Protein AF-A0A084U4R1-F1 (afdb_monomer_lite)

Sequence (360 aa):
MKKAFILNKQFSGEWLDNDNNIAHEIIDFLLTDNDEHYVYNLPYGFCNEKIWVNGTDESLRNNKQKYIAKYLLLCDKFTNKKLNIEYVIELEKKIHSYSQRKRKFEIENNKQMAKEIIIKNNIKYNDRYLYELFHQSDECQSYVTFKALRMYKRAFEIKDFEIELSEYNFQRNRGYLYEDKHPEDYKKIELKIEECIKNGKLELFKPINIKSLQKQEKIEIKKTFIDLCMFNYNEQVFTNILYTILSYKNVFNLFLEEFYDKDLNYNELNFILKKEHKIKGGRIDIYASNNNKKIGIVIENKIISGLNGINDKNYSQLDTYYKWNKENHCIPLSFLFVPNYKENEIKSQMNKQMKEKYKI

Organism: NCBI:txid1394179

Foldseek 3Di:
DFAKEKEFAPPPADQPPQLNDRLQLCQQFAAFPVRWHFGARPDLSADPLLEFEPQEDCVQDDPSPPYYYQWYFHWHDQDPQKTATFKTFGFNGWLDNDDDDDDPVSLVVQLVVLVVSQVVVVRHAPPHGSLRSDDPPRPSRSSTTTTTPFMWGFDPVDPPSIFRADQDDDDDRIDMGTCVRRVPSVVRNVVSVVVCVVVVRTPTRDGYGNVVVVVPPDPPDPCDPCNSSVVLQPQLVVLVVVLVQCVPQVSVLVVCLVPPNVVDPSVPQDKDKDAQCDDVPGTFGIWIAGPPQLAIETEHEDRPPDQPQQPPVRDGPQNVVQVVSVVVVHDYHYHYDYPCPDPVVVCVVCVVVCCVPDPD

Secondary structure (DSSP, 8-state):
-EEEEEEEETT-SPPBTTTTB-HHHHHHHEE-TTS-EEE--TTTT---TTEE-TTS-GGG--TT--EEEEEEEEEEEEETTEEEEEEEEEEEEE-------S-HHHHHHHHHHHHHHHHHTT-EETTEEGGGSS-SSS-------EEEEEEEEE-TT----EEE-SS----SSEEEEETTTSHHHHHHHHHHHHHHHHTTSEEE---EEHHHHHH-TT------HHHHTT-TT-HHHHHHHHHHHHHSHHHHHHHHIIIIITTS-GGG---EEEEEEEETTEEEEEEEEETTTTEEEEEEE-SSS-STT--TTS--HHHHHHHHHHHTT-EEEEEEE---S-HHHHHHHHHHHHHHHS--

Structure (mmCIF, N/CA/C/O backbone):
data_AF-A0A084U4R1-F1
#
_entry.id   AF-A0A084U4R1-F1
#
loop_
_atom_site.group_PDB
_atom_site.id
_atom_site.type_symbol
_atom_site.label_atom_id
_atom_site.label_alt_id
_atom_site.label_comp_id
_atom_site.label_asym_id
_atom_site.label_entity_id
_atom_site.label_seq_id
_atom_site.pdbx_PDB_ins_code
_atom_site.Cartn_x
_atom_site.Cartn_y
_atom_site.Cartn_z
_atom_site.occupancy
_atom_site.B_iso_or_equiv
_atom_site.auth_seq_id
_atom_site.auth_comp_id
_atom_site.auth_asym_id
_atom_site.auth_atom_id
_atom_site.pdbx_PDB_model_num
ATOM 1 N N . MET A 1 1 ? -11.204 9.506 25.437 1.00 80.69 1 MET A N 1
ATOM 2 C CA . MET A 1 1 ? -9.872 9.054 24.965 1.00 80.69 1 MET A CA 1
ATOM 3 C C . MET A 1 1 ? -9.396 10.023 23.900 1.00 80.69 1 MET A C 1
ATOM 5 O O . MET A 1 1 ? -10.245 10.586 23.220 1.00 80.69 1 MET A O 1
ATOM 9 N N . LYS A 1 2 ? -8.086 10.251 23.791 1.00 94.44 2 LYS A N 1
ATOM 10 C CA . LYS A 1 2 ? -7.517 11.098 22.727 1.00 94.44 2 LYS A CA 1
ATOM 11 C C . LYS A 1 2 ? -7.540 10.354 21.393 1.00 94.44 2 LYS A C 1
ATOM 13 O O . LYS A 1 2 ? -7.743 9.140 21.388 1.00 94.44 2 LYS A O 1
ATOM 18 N N . LYS A 1 3 ? -7.357 11.036 20.269 1.00 97.31 3 LYS A N 1
ATOM 19 C CA . LYS A 1 3 ? -7.341 10.375 18.955 1.00 97.31 3 LYS A CA 1
ATOM 20 C C . LYS A 1 3 ? -5.922 10.034 18.485 1.00 97.31 3 LYS A C 1
ATOM 22 O O . LYS A 1 3 ? -4.935 10.590 18.970 1.00 97.31 3 LYS A O 1
ATOM 27 N N . ALA A 1 4 ? -5.818 9.099 17.543 1.00 97.00 4 ALA A N 1
ATOM 28 C CA . ALA A 1 4 ? -4.576 8.790 16.843 1.00 97.00 4 ALA A CA 1
ATOM 29 C C . ALA A 1 4 ? -4.821 8.364 15.387 1.00 97.00 4 ALA A C 1
ATOM 31 O O . ALA A 1 4 ? -5.858 7.782 15.073 1.00 97.00 4 ALA A O 1
ATOM 32 N N . PHE A 1 5 ? -3.843 8.611 14.517 1.00 96.56 5 PHE A N 1
ATOM 33 C CA . PHE A 1 5 ? -3.743 7.955 13.210 1.00 96.56 5 PHE A CA 1
ATOM 34 C C . PHE A 1 5 ? -2.701 6.839 13.264 1.00 96.56 5 PHE A C 1
ATOM 36 O O . PHE A 1 5 ? -1.642 6.995 13.882 1.00 96.56 5 PHE A O 1
ATOM 43 N N . ILE A 1 6 ? -2.992 5.726 12.592 1.00 95.12 6 ILE A N 1
ATOM 44 C CA . ILE A 1 6 ? -2.009 4.679 12.300 1.00 95.12 6 ILE A CA 1
ATOM 45 C C . ILE A 1 6 ? -1.443 4.969 10.911 1.00 95.12 6 ILE A C 1
ATOM 47 O O . ILE A 1 6 ? -2.208 5.177 9.976 1.00 95.12 6 ILE A O 1
ATOM 51 N N . LEU A 1 7 ? -0.121 5.008 10.777 1.00 92.44 7 LEU A N 1
ATOM 52 C CA . LEU A 1 7 ? 0.568 5.299 9.518 1.00 92.44 7 LEU A CA 1
ATOM 53 C C . LEU A 1 7 ? 1.373 4.071 9.110 1.00 92.44 7 LEU A C 1
ATOM 55 O O . LEU A 1 7 ? 2.240 3.663 9.878 1.00 92.44 7 LEU A O 1
ATOM 59 N N . ASN A 1 8 ? 1.143 3.523 7.922 1.00 88.00 8 ASN A N 1
ATOM 60 C CA . ASN A 1 8 ? 1.923 2.414 7.377 1.00 88.00 8 ASN A CA 1
ATOM 61 C C . ASN A 1 8 ? 2.522 2.796 6.038 1.00 88.00 8 ASN A C 1
ATOM 63 O O . ASN A 1 8 ? 1.868 3.426 5.216 1.00 88.00 8 ASN A O 1
ATOM 67 N N . LYS A 1 9 ? 3.759 2.369 5.796 1.00 80.75 9 LYS A N 1
ATOM 68 C CA . LYS A 1 9 ? 4.333 2.445 4.463 1.00 80.75 9 LYS A CA 1
ATOM 69 C C . LYS A 1 9 ? 3.754 1.323 3.608 1.00 80.75 9 LYS A C 1
ATOM 71 O O . LYS A 1 9 ? 3.869 0.153 3.981 1.00 80.75 9 LYS A O 1
ATOM 76 N N . GLN A 1 10 ? 3.175 1.679 2.470 1.00 76.94 10 GLN A N 1
ATOM 77 C CA . GLN A 1 10 ? 2.644 0.717 1.516 1.00 76.94 10 GLN A CA 1
ATOM 78 C C . GLN A 1 10 ? 3.760 -0.233 1.051 1.00 76.94 10 GLN A C 1
ATOM 80 O O . GLN A 1 10 ? 4.885 0.203 0.800 1.00 76.94 10 GLN A O 1
ATOM 85 N N . PHE A 1 11 ? 3.457 -1.531 0.979 1.00 67.94 11 PHE A N 1
ATOM 86 C CA . PHE A 1 11 ? 4.355 -2.562 0.434 1.00 67.94 11 PHE A CA 1
ATOM 87 C C . PHE A 1 11 ? 5.727 -2.653 1.106 1.00 67.94 11 PHE A C 1
ATOM 89 O O . PHE A 1 11 ? 6.726 -2.999 0.485 1.00 67.94 11 PHE A O 1
ATOM 96 N N . SER A 1 12 ? 5.783 -2.323 2.396 1.00 60.53 12 SER A N 1
ATOM 97 C CA . SER A 1 12 ? 6.998 -2.456 3.206 1.00 60.53 12 SER A CA 1
ATOM 98 C C . SER A 1 12 ? 7.037 -3.734 4.050 1.00 60.53 12 SER A C 1
ATOM 100 O O . SER A 1 12 ? 7.864 -3.844 4.959 1.00 60.53 12 SER A O 1
ATOM 102 N N . GLY A 1 13 ? 6.132 -4.675 3.762 1.00 53.69 13 GLY A N 1
ATOM 103 C CA . GLY A 1 13 ? 6.239 -6.056 4.223 1.00 53.69 13 GLY A CA 1
ATOM 104 C C . GLY A 1 13 ? 7.415 -6.764 3.552 1.00 53.69 13 GLY A C 1
ATOM 105 O O . GLY A 1 13 ? 7.904 -6.327 2.510 1.00 53.69 13 GLY A O 1
ATOM 106 N N . GLU A 1 14 ? 7.903 -7.824 4.186 1.00 48.09 14 GLU A N 1
ATOM 107 C CA . GLU A 1 14 ? 8.953 -8.660 3.610 1.00 48.09 14 GLU A CA 1
ATOM 108 C C . GLU A 1 14 ? 8.381 -9.436 2.415 1.00 48.09 14 GLU A C 1
ATOM 110 O O . GLU A 1 14 ? 7.249 -9.922 2.457 1.00 48.09 14 GLU A O 1
ATOM 115 N N . TRP A 1 15 ? 9.156 -9.502 1.330 1.00 48.72 15 TRP A N 1
ATOM 116 C CA . TRP A 1 15 ? 8.877 -10.415 0.229 1.00 48.72 15 TRP A CA 1
ATOM 117 C C . TRP A 1 15 ? 8.963 -11.839 0.773 1.00 48.72 15 TRP A C 1
ATOM 119 O O . TRP A 1 15 ? 9.969 -12.210 1.380 1.00 48.72 15 TRP A O 1
ATOM 129 N N . LEU A 1 16 ? 7.907 -12.624 0.590 1.00 56.19 16 LEU A N 1
ATOM 130 C CA . LEU A 1 16 ? 7.900 -14.016 1.006 1.00 56.19 16 LEU A CA 1
ATOM 131 C C . LEU A 1 16 ? 8.593 -14.830 -0.087 1.00 56.19 16 LEU A C 1
ATOM 133 O O . LEU A 1 16 ? 7.946 -15.265 -1.037 1.00 56.19 16 LEU A O 1
ATOM 137 N N . ASP A 1 17 ? 9.912 -15.016 0.040 1.00 43.25 17 ASP A N 1
ATOM 138 C CA . ASP A 1 17 ? 10.752 -15.723 -0.946 1.00 43.25 17 ASP A CA 1
ATOM 139 C C . ASP A 1 17 ? 10.179 -17.094 -1.339 1.00 43.25 17 ASP A C 1
ATOM 141 O O . ASP A 1 17 ? 10.212 -17.477 -2.506 1.00 43.25 17 ASP A O 1
ATOM 145 N N . ASN A 1 18 ? 9.596 -17.814 -0.377 1.00 49.84 18 ASN A N 1
ATOM 146 C CA . ASN A 1 18 ? 9.037 -19.148 -0.607 1.00 49.84 18 ASN A CA 1
ATOM 147 C C . ASN A 1 18 ? 7.658 -19.129 -1.280 1.00 49.84 18 ASN A C 1
ATOM 149 O O . ASN A 1 18 ? 7.284 -20.108 -1.922 1.00 49.84 18 ASN A O 1
ATOM 153 N N . ASP A 1 19 ? 6.922 -18.023 -1.157 1.00 51.75 19 ASP A N 1
ATOM 154 C CA . ASP A 1 19 ? 5.580 -17.862 -1.723 1.00 51.75 19 ASP A CA 1
ATOM 155 C C . ASP A 1 19 ? 5.578 -16.971 -2.980 1.00 51.75 19 ASP A C 1
ATOM 157 O O . ASP A 1 19 ? 4.531 -16.791 -3.602 1.00 51.75 19 ASP A O 1
ATOM 161 N N . ASN A 1 20 ? 6.739 -16.416 -3.366 1.00 50.81 20 ASN A N 1
ATOM 162 C CA . ASN A 1 20 ? 6.911 -15.454 -4.463 1.00 50.81 20 ASN A CA 1
ATOM 163 C C . ASN A 1 20 ? 5.865 -14.327 -4.443 1.00 50.81 20 ASN A C 1
ATOM 165 O O . ASN A 1 20 ? 5.315 -13.940 -5.477 1.00 50.81 20 ASN A O 1
ATOM 169 N N . ASN A 1 21 ? 5.547 -13.828 -3.250 1.00 53.78 21 ASN A N 1
ATOM 170 C CA . ASN A 1 21 ? 4.450 -12.891 -3.068 1.00 53.78 21 ASN A CA 1
ATOM 171 C C . ASN A 1 21 ? 4.697 -11.955 -1.886 1.00 53.78 21 ASN A C 1
ATOM 173 O O . ASN A 1 21 ? 5.540 -12.201 -1.023 1.00 53.78 21 ASN A O 1
ATOM 177 N N . ILE A 1 22 ? 3.916 -10.885 -1.832 1.00 58.44 22 ILE A N 1
ATOM 178 C CA . ILE A 1 22 ? 3.831 -10.009 -0.679 1.00 58.44 22 ILE A CA 1
ATOM 179 C C . ILE A 1 22 ? 2.428 -10.220 -0.074 1.00 58.44 22 ILE A C 1
ATOM 181 O O . ILE A 1 22 ? 1.401 -10.099 -0.744 1.00 58.44 22 ILE A O 1
ATOM 185 N N . ALA A 1 23 ? 2.381 -10.702 1.171 1.00 62.19 23 ALA A N 1
ATOM 186 C CA . ALA A 1 23 ? 1.155 -11.260 1.749 1.00 62.19 23 ALA A CA 1
ATOM 187 C C . ALA A 1 23 ? 0.080 -10.221 2.093 1.00 62.19 23 ALA A C 1
ATOM 189 O O . ALA A 1 23 ? -1.109 -10.545 2.077 1.00 62.19 23 ALA A O 1
ATOM 190 N N . HIS A 1 24 ? 0.462 -8.986 2.432 1.00 69.69 24 HIS A N 1
ATOM 191 C CA . HIS A 1 24 ? -0.503 -7.977 2.880 1.00 69.69 24 HIS A CA 1
ATOM 192 C C . HIS A 1 24 ? -1.285 -7.342 1.727 1.00 69.69 24 HIS A C 1
ATOM 194 O O . HIS A 1 24 ? -2.337 -6.780 1.970 1.00 69.69 24 HIS A O 1
ATOM 200 N N . GLU A 1 25 ? -0.846 -7.476 0.478 1.00 68.50 25 GLU A N 1
ATOM 201 C CA . GLU A 1 25 ? -1.490 -6.960 -0.735 1.00 68.50 25 GLU A CA 1
ATOM 202 C C . GLU A 1 25 ? -2.835 -7.641 -0.959 1.00 68.50 25 GLU A C 1
ATOM 204 O O . GLU A 1 25 ? -3.833 -6.987 -1.257 1.00 68.50 25 GLU A O 1
ATOM 209 N N . ILE A 1 26 ? -2.864 -8.965 -0.785 1.00 72.06 26 ILE A N 1
ATOM 210 C CA . ILE A 1 26 ? -4.097 -9.754 -0.853 1.00 72.06 26 ILE A CA 1
ATOM 211 C C . ILE A 1 26 ? -5.083 -9.246 0.195 1.00 72.06 26 ILE A C 1
ATOM 213 O O . ILE A 1 26 ? -6.275 -9.151 -0.063 1.00 72.06 26 ILE A O 1
ATOM 217 N N . ILE A 1 27 ? -4.578 -8.895 1.370 1.00 80.19 27 ILE A N 1
ATOM 218 C CA . ILE A 1 27 ? -5.400 -8.582 2.531 1.00 80.19 27 ILE A CA 1
ATOM 219 C C . ILE A 1 27 ? -5.917 -7.156 2.424 1.00 80.19 27 ILE A C 1
ATOM 221 O O . ILE A 1 27 ? -7.119 -6.941 2.441 1.00 80.19 27 ILE A O 1
ATOM 225 N N . ASP A 1 28 ? -5.021 -6.196 2.220 1.00 83.44 28 ASP A N 1
ATOM 226 C CA . ASP A 1 28 ? -5.335 -4.774 2.222 1.00 83.44 28 ASP A CA 1
ATOM 227 C C . ASP A 1 28 ? -6.217 -4.346 1.040 1.00 83.44 28 ASP A C 1
ATOM 229 O O . ASP A 1 28 ? -6.873 -3.308 1.138 1.00 83.44 28 ASP A O 1
ATOM 233 N N . PHE A 1 29 ? -6.265 -5.107 -0.063 1.00 84.75 29 PHE A N 1
ATOM 234 C CA . PHE A 1 29 ? -6.921 -4.668 -1.305 1.00 84.75 29 PHE A CA 1
ATOM 235 C C . PHE A 1 29 ? -8.020 -5.593 -1.848 1.00 84.75 29 PHE A C 1
ATOM 237 O O . PHE A 1 29 ? -8.742 -5.179 -2.762 1.00 84.75 29 PHE A O 1
ATOM 244 N N . LEU A 1 30 ? -8.196 -6.806 -1.313 1.00 84.88 30 LEU A N 1
ATOM 245 C CA . LEU A 1 30 ? -9.249 -7.727 -1.756 1.00 84.88 30 LEU A CA 1
ATOM 246 C C . LEU A 1 30 ? -10.316 -7.927 -0.679 1.00 84.88 30 LEU A C 1
ATOM 248 O O . LEU A 1 30 ? -10.067 -7.790 0.517 1.00 84.88 30 LEU A O 1
ATOM 252 N N . LEU A 1 31 ? -11.521 -8.275 -1.128 1.00 89.75 31 LEU A N 1
ATOM 253 C CA . LEU A 1 31 ? -12.557 -8.792 -0.243 1.00 89.75 31 LEU A CA 1
ATOM 254 C C . LEU A 1 31 ? -12.320 -10.275 0.010 1.00 89.75 31 LEU A C 1
ATOM 256 O O . LEU A 1 31 ? -11.969 -11.031 -0.904 1.00 89.75 31 LEU A O 1
ATOM 260 N N . THR A 1 32 ? -12.585 -10.689 1.241 1.00 90.88 32 THR A N 1
ATOM 261 C CA . THR A 1 32 ? -12.737 -12.101 1.575 1.00 90.88 32 THR A CA 1
ATOM 262 C C . THR A 1 32 ? -14.004 -12.674 0.945 1.00 90.88 32 THR A C 1
ATOM 264 O O . THR A 1 32 ? -14.904 -11.960 0.509 1.00 90.88 32 THR A O 1
ATOM 267 N N . ASP A 1 33 ? -14.117 -13.998 0.941 1.00 88.75 33 ASP A N 1
ATOM 268 C CA . ASP A 1 33 ? -15.255 -14.724 0.375 1.00 88.75 33 ASP A CA 1
ATOM 269 C C . ASP A 1 33 ? -16.608 -14.396 1.030 1.00 88.75 33 ASP A C 1
ATOM 271 O O . ASP A 1 33 ? -17.645 -14.698 0.445 1.00 88.75 33 ASP A O 1
ATOM 275 N N . ASN A 1 34 ? -16.603 -13.825 2.237 1.00 92.06 34 ASN A N 1
ATOM 276 C CA . ASN A 1 34 ? -17.786 -13.316 2.936 1.00 92.06 34 ASN A CA 1
ATOM 277 C C . ASN A 1 34 ? -18.025 -11.809 2.714 1.00 92.06 34 ASN A C 1
ATOM 279 O O . ASN A 1 34 ? -18.766 -11.211 3.485 1.00 92.06 34 ASN A O 1
ATOM 283 N N . ASP A 1 35 ? -17.406 -11.220 1.687 1.00 91.38 35 ASP A N 1
ATOM 284 C CA . ASP A 1 35 ? -17.534 -9.811 1.289 1.00 91.38 35 ASP A CA 1
ATOM 285 C C . ASP A 1 35 ? 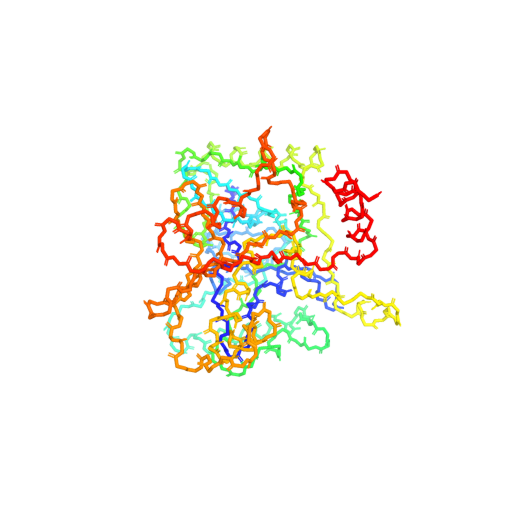-17.079 -8.803 2.355 1.00 91.38 35 ASP A C 1
ATOM 287 O O . ASP A 1 35 ? -17.495 -7.646 2.362 1.00 91.38 35 ASP A O 1
ATOM 291 N N . GLU A 1 36 ? -16.177 -9.230 3.239 1.00 93.69 36 GLU A N 1
ATOM 292 C CA . GLU A 1 36 ? -15.595 -8.382 4.273 1.00 93.69 36 GLU A CA 1
ATOM 293 C C . GLU A 1 36 ? -14.217 -7.863 3.846 1.00 93.69 36 GLU A C 1
ATOM 295 O O . GLU A 1 36 ? -13.474 -8.515 3.106 1.00 93.69 36 GLU A O 1
ATOM 300 N N . HIS A 1 37 ? -13.856 -6.673 4.328 1.00 92.50 37 HIS A N 1
ATOM 301 C CA . HIS A 1 37 ? -12.549 -6.072 4.066 1.00 92.50 37 HIS A CA 1
ATOM 302 C C . HIS A 1 37 ? -11.689 -6.109 5.327 1.00 92.50 37 HIS A C 1
ATOM 304 O O . HIS A 1 37 ? -12.088 -5.654 6.400 1.00 92.50 37 HIS A O 1
ATOM 310 N N . TYR A 1 38 ? -10.487 -6.654 5.202 1.00 92.06 38 TYR A N 1
ATOM 311 C CA . TYR A 1 38 ? -9.534 -6.792 6.293 1.00 92.06 38 TYR A CA 1
ATOM 312 C C . TYR A 1 38 ? -8.246 -6.061 5.953 1.00 92.06 38 TYR A C 1
ATOM 314 O O . TYR A 1 38 ? -7.930 -5.889 4.789 1.00 92.06 38 TYR A O 1
ATOM 322 N N . VAL A 1 39 ? -7.502 -5.607 6.958 1.00 90.38 39 VAL A N 1
ATOM 323 C CA . VAL A 1 39 ? -6.247 -4.883 6.724 1.00 90.38 39 VAL A CA 1
ATOM 324 C C . VAL A 1 39 ? -5.162 -5.280 7.709 1.00 90.38 39 VAL A C 1
ATOM 326 O O . VAL A 1 39 ? -5.422 -5.620 8.874 1.00 90.38 39 VAL A O 1
ATOM 329 N N . TYR A 1 40 ? -3.928 -5.213 7.235 1.00 86.25 40 TYR A N 1
ATOM 330 C CA . TYR A 1 40 ? -2.724 -5.591 7.946 1.00 86.25 40 TYR A CA 1
ATOM 331 C C . TYR A 1 40 ? -1.991 -4.376 8.516 1.00 86.25 40 TYR A C 1
ATOM 333 O O . TYR A 1 40 ? -1.784 -3.362 7.849 1.00 86.25 40 TYR A O 1
ATOM 341 N N . ASN A 1 41 ? -1.540 -4.482 9.770 1.00 86.50 41 ASN A N 1
ATOM 342 C CA . ASN A 1 41 ? -0.689 -3.466 10.373 1.00 86.50 41 ASN A CA 1
ATOM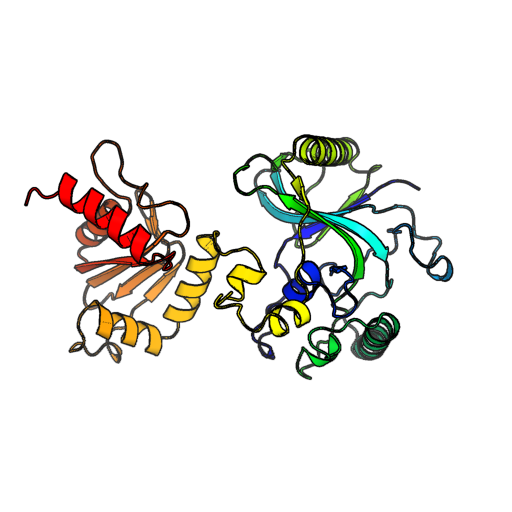 343 C C . ASN A 1 41 ? 0.784 -3.874 10.382 1.00 86.50 41 ASN A C 1
ATOM 345 O O . ASN A 1 41 ? 1.193 -4.779 11.110 1.00 86.50 41 ASN A O 1
ATOM 349 N N . LEU A 1 42 ? 1.606 -3.154 9.628 1.00 78.25 42 LEU A N 1
ATOM 350 C CA . LEU A 1 42 ? 3.013 -3.494 9.444 1.00 78.25 42 LEU A CA 1
ATOM 351 C C . LEU A 1 42 ? 3.890 -3.176 10.669 1.00 78.25 42 LEU A C 1
ATOM 353 O O . LEU A 1 42 ? 3.671 -2.181 11.357 1.00 78.25 42 LEU A O 1
ATOM 357 N N . PRO A 1 43 ? 4.967 -3.938 10.919 1.00 72.75 43 PRO A N 1
ATOM 358 C CA . PRO A 1 43 ? 5.122 -5.352 10.588 1.00 72.75 43 PRO A CA 1
ATOM 359 C C . PRO A 1 43 ? 4.385 -6.249 11.597 1.00 72.75 43 PRO A C 1
ATOM 361 O O . PRO A 1 43 ? 4.092 -5.841 12.731 1.00 72.75 43 PRO A O 1
ATOM 364 N N . TYR A 1 44 ? 4.167 -7.497 11.192 1.00 72.44 44 TYR A N 1
ATOM 365 C CA . TYR A 1 44 ? 3.695 -8.618 12.012 1.00 72.44 44 TYR A CA 1
ATOM 366 C C . TYR A 1 44 ? 2.309 -8.439 12.633 1.00 72.44 44 TYR A C 1
ATOM 368 O O . TYR A 1 44 ? 2.019 -8.996 13.693 1.00 72.44 44 TYR A O 1
ATOM 376 N N . GLY A 1 45 ? 1.469 -7.613 12.015 1.00 76.44 45 GLY A N 1
ATOM 377 C CA . GLY A 1 45 ? 0.128 -7.314 12.502 1.00 76.44 45 GLY A CA 1
ATOM 378 C C . GLY A 1 45 ? 0.126 -6.555 13.832 1.00 76.44 45 GLY A C 1
ATOM 379 O O . GLY A 1 45 ? -0.888 -6.501 14.530 1.00 76.44 45 GLY A O 1
ATOM 380 N N . PHE A 1 46 ? 1.271 -5.999 14.245 1.00 79.69 46 PHE A N 1
ATOM 381 C CA . PHE A 1 46 ? 1.411 -5.396 15.563 1.00 79.69 46 PHE A CA 1
ATOM 382 C C . PHE A 1 46 ? 0.624 -4.092 15.644 1.00 79.69 46 PHE A C 1
ATOM 384 O O . PHE A 1 46 ? 0.935 -3.120 14.958 1.00 79.69 46 PHE A O 1
ATOM 391 N N . CYS A 1 47 ? -0.310 -4.013 16.587 1.00 86.62 47 CYS A N 1
ATOM 392 C CA . CYS A 1 47 ? -0.946 -2.767 16.995 1.00 86.62 47 CYS A CA 1
ATOM 393 C C . CYS A 1 47 ? -0.467 -2.368 18.394 1.00 86.62 47 CYS A C 1
ATOM 395 O O . CYS A 1 47 ? -0.503 -3.170 19.325 1.00 86.62 47 CYS A O 1
ATOM 397 N N . ASN A 1 48 ? -0.062 -1.109 18.566 1.00 87.75 48 ASN A N 1
ATOM 398 C CA . ASN A 1 48 ? 0.361 -0.585 19.861 1.00 87.75 48 ASN A CA 1
ATOM 399 C C . ASN A 1 48 ? -0.758 -0.759 20.905 1.00 87.75 48 ASN A C 1
ATOM 401 O O . ASN A 1 48 ? -1.916 -0.440 20.639 1.00 87.75 48 ASN A O 1
ATOM 405 N N . GLU A 1 49 ? -0.406 -1.247 22.097 1.00 88.25 49 GLU A N 1
ATOM 406 C CA . GLU A 1 49 ? -1.340 -1.514 23.201 1.00 88.25 49 GLU A CA 1
ATOM 407 C C . GLU A 1 49 ? -2.110 -0.271 23.669 1.00 88.25 49 GLU A C 1
ATOM 409 O O . GLU A 1 49 ? -3.158 -0.401 24.290 1.00 88.25 49 GLU A O 1
ATOM 414 N N . LYS A 1 50 ? -1.622 0.929 23.331 1.00 92.38 50 LYS A N 1
ATOM 415 C CA . LYS A 1 50 ? -2.292 2.199 23.630 1.00 92.38 50 LYS A CA 1
ATOM 416 C C . LYS A 1 50 ? -3.448 2.536 22.688 1.00 92.38 50 LYS A C 1
ATOM 418 O O . LYS A 1 50 ? -4.170 3.491 22.975 1.00 92.38 50 LYS A O 1
ATOM 423 N N . ILE A 1 51 ? -3.595 1.803 21.585 1.00 93.38 51 ILE A N 1
ATOM 424 C CA . ILE A 1 51 ? -4.596 2.053 20.548 1.00 93.38 51 ILE A CA 1
ATOM 425 C C . ILE A 1 51 ? -5.822 1.163 20.759 1.00 93.38 51 ILE A C 1
ATOM 427 O O . ILE A 1 51 ? -5.725 -0.067 20.836 1.00 93.38 51 ILE A O 1
ATOM 431 N N . TRP A 1 52 ? -6.973 1.818 20.786 1.00 94.44 52 TRP A N 1
ATOM 432 C CA . TRP A 1 52 ? -8.305 1.251 20.670 1.00 94.44 52 TRP A CA 1
ATOM 433 C C . TRP A 1 52 ? -8.887 1.580 19.297 1.00 94.44 52 TRP A C 1
ATOM 435 O O . TRP A 1 52 ? -8.603 2.638 18.738 1.00 94.44 52 TRP A O 1
ATOM 445 N N . VAL A 1 53 ? -9.720 0.691 18.773 1.00 95.19 53 VAL A N 1
ATOM 446 C CA . VAL A 1 53 ? -10.548 0.944 17.591 1.00 95.19 53 VAL A CA 1
ATOM 447 C C . VAL A 1 53 ? -11.984 0.720 18.035 1.00 95.19 53 VAL A C 1
ATOM 449 O O . VAL A 1 53 ? -12.269 -0.294 18.674 1.00 95.19 53 VAL A O 1
ATOM 452 N N . ASN A 1 54 ? -12.878 1.661 17.740 1.00 93.62 54 ASN A N 1
ATOM 453 C CA . ASN A 1 54 ? -14.301 1.488 18.048 1.00 93.62 54 ASN A CA 1
ATOM 454 C C . ASN A 1 54 ? -14.828 0.204 17.386 1.00 93.62 54 ASN A C 1
ATOM 456 O O . ASN A 1 54 ? -14.242 -0.235 16.411 1.00 93.62 54 ASN A O 1
ATOM 460 N N . GLY A 1 55 ? -15.853 -0.441 17.948 1.00 91.38 55 GLY A N 1
ATOM 461 C CA . GLY A 1 55 ? -16.362 -1.727 17.439 1.00 91.38 55 GLY A CA 1
ATOM 462 C C . GLY A 1 55 ? -15.516 -2.958 17.802 1.00 91.38 55 GLY A C 1
ATOM 463 O O . GLY A 1 55 ? -15.913 -4.088 17.517 1.00 91.38 55 GLY A O 1
ATOM 464 N N . THR A 1 56 ? -14.365 -2.770 18.456 1.00 91.81 56 THR A N 1
ATOM 465 C CA . THR A 1 56 ? -13.596 -3.870 19.058 1.00 91.81 56 THR A CA 1
ATOM 466 C C . THR A 1 56 ? -14.352 -4.449 20.253 1.00 91.81 56 THR A C 1
ATOM 468 O O . THR A 1 56 ? -14.985 -3.712 21.002 1.00 91.81 56 THR A O 1
ATOM 471 N N . ASP A 1 57 ? -14.264 -5.767 20.438 1.00 88.38 57 ASP A N 1
ATOM 472 C CA . ASP A 1 57 ? -14.843 -6.466 21.587 1.00 88.38 57 ASP A CA 1
ATOM 473 C C . ASP A 1 57 ? -14.323 -5.860 22.904 1.00 88.38 57 ASP A C 1
ATOM 475 O O . ASP A 1 57 ? -13.113 -5.833 23.148 1.00 88.38 57 ASP A O 1
ATOM 479 N N . GLU A 1 58 ? -15.230 -5.356 23.745 1.00 87.00 58 GLU A N 1
ATOM 480 C CA . GLU A 1 58 ? -14.901 -4.715 25.027 1.00 87.00 58 GLU A CA 1
ATOM 481 C C . GLU A 1 58 ? -14.166 -5.669 25.984 1.00 87.00 58 GLU A C 1
ATOM 483 O O . GLU A 1 58 ? -13.402 -5.208 26.828 1.00 87.00 58 GLU A O 1
ATOM 488 N N . SER A 1 59 ? -14.291 -6.992 25.820 1.00 84.12 59 SER A N 1
ATOM 489 C CA . SER A 1 59 ? -13.487 -7.959 26.586 1.00 84.12 59 SER A CA 1
ATOM 490 C C . SER A 1 59 ? -11.982 -7.876 26.281 1.00 84.12 59 SER A C 1
ATOM 492 O O . SER A 1 59 ? -11.159 -8.275 27.103 1.00 84.12 59 SER A O 1
ATOM 494 N N . LEU A 1 60 ? -11.597 -7.307 25.131 1.00 80.06 60 LEU A N 1
ATOM 495 C CA . LEU A 1 60 ? -10.204 -7.046 24.747 1.00 80.06 60 LEU A CA 1
ATOM 496 C C . LEU A 1 60 ? -9.695 -5.684 25.242 1.00 80.06 60 LEU A C 1
ATOM 498 O O . LEU A 1 60 ? -8.557 -5.288 24.936 1.00 80.06 60 LEU A O 1
ATOM 502 N N . ARG A 1 61 ? -10.531 -4.929 25.960 1.00 83.38 61 ARG A N 1
ATOM 503 C CA . ARG A 1 61 ? -10.177 -3.615 26.482 1.00 83.38 61 ARG A CA 1
ATOM 504 C C . ARG A 1 61 ? -9.156 -3.743 27.602 1.00 83.38 61 ARG A C 1
ATOM 506 O O . ARG A 1 61 ? -9.249 -4.605 28.469 1.00 83.38 61 ARG A O 1
ATOM 513 N N . ASN A 1 62 ? -8.164 -2.859 27.597 1.00 83.69 62 ASN A N 1
ATOM 514 C CA . ASN A 1 62 ? -7.152 -2.811 28.645 1.00 83.69 62 ASN A CA 1
ATOM 515 C C . ASN A 1 62 ? -6.910 -1.374 29.123 1.00 83.69 62 ASN A C 1
ATOM 517 O O . ASN A 1 62 ? -7.154 -0.404 28.407 1.00 83.69 62 ASN A O 1
ATOM 521 N N . ASN A 1 63 ? -6.384 -1.231 30.339 1.00 86.75 63 ASN A N 1
ATOM 522 C CA . ASN A 1 63 ? -6.119 0.069 30.966 1.00 86.75 63 ASN A CA 1
ATOM 523 C C . ASN A 1 63 ? -5.009 0.890 30.279 1.00 86.75 63 ASN A C 1
ATOM 525 O O . ASN A 1 63 ? -4.828 2.071 30.581 1.00 86.75 63 ASN A O 1
ATOM 529 N N . LYS A 1 64 ? -4.249 0.286 29.360 1.00 88.94 64 LYS A N 1
ATOM 530 C CA . LYS A 1 64 ? -3.187 0.963 28.612 1.00 88.94 64 LYS A CA 1
ATOM 531 C C . LYS A 1 64 ? -3.716 1.685 27.377 1.00 88.94 64 LYS A C 1
ATOM 533 O O . LYS A 1 64 ? -3.018 2.568 26.874 1.00 88.94 64 LYS A O 1
ATOM 538 N N . GLN A 1 65 ? -4.920 1.351 26.910 1.00 90.88 65 GLN A N 1
ATOM 539 C CA . GLN A 1 65 ? -5.576 1.989 25.772 1.00 90.88 65 GLN A CA 1
ATOM 540 C C . GLN A 1 65 ? -5.962 3.429 26.119 1.00 90.88 65 GLN A C 1
ATOM 542 O O . GLN A 1 65 ? -6.884 3.692 26.887 1.00 90.88 65 GLN A O 1
ATOM 547 N N . LYS A 1 66 ? -5.230 4.381 25.538 1.00 94.25 66 LYS A N 1
ATOM 548 C CA . LYS A 1 66 ? -5.396 5.826 25.771 1.00 94.25 66 LYS A CA 1
ATOM 549 C C . LYS A 1 66 ? -5.918 6.566 24.543 1.00 94.25 66 LYS A C 1
ATOM 551 O O . LYS A 1 66 ? -6.489 7.651 24.685 1.00 94.25 66 LYS A O 1
ATOM 556 N N . TYR A 1 67 ? -5.755 5.962 23.366 1.00 96.25 67 TYR A N 1
ATOM 557 C CA . TYR A 1 67 ? -6.039 6.581 22.081 1.00 96.25 67 TYR A CA 1
ATOM 558 C C . TYR A 1 67 ? -7.037 5.778 21.260 1.00 96.25 67 TYR A C 1
ATOM 560 O O . TYR A 1 67 ? -6.982 4.552 21.267 1.00 96.25 67 TYR A O 1
ATOM 568 N N . ILE A 1 68 ? -7.908 6.466 20.529 1.00 96.38 68 ILE A N 1
ATOM 569 C CA . ILE A 1 68 ? -8.821 5.872 19.551 1.00 96.38 68 ILE A CA 1
ATOM 570 C C . ILE A 1 68 ? -8.255 6.121 18.155 1.00 96.38 68 ILE A C 1
ATOM 572 O O . ILE A 1 68 ? -8.036 7.271 17.775 1.00 96.38 68 ILE A O 1
ATOM 576 N N . ALA A 1 69 ? -8.037 5.052 17.395 1.00 96.62 69 ALA A N 1
ATOM 577 C CA . ALA A 1 69 ? -7.702 5.126 15.982 1.00 96.62 69 ALA A CA 1
ATOM 578 C C . ALA A 1 69 ? -8.954 4.892 15.137 1.00 96.62 69 ALA A C 1
ATOM 580 O O . ALA A 1 69 ? -9.550 3.818 15.185 1.00 96.62 69 ALA A O 1
ATOM 581 N N . LYS A 1 70 ? -9.338 5.912 14.364 1.00 95.88 70 LYS A N 1
ATOM 582 C CA . LYS A 1 70 ? -10.406 5.808 13.361 1.00 95.88 70 LYS A CA 1
ATOM 583 C C . LYS A 1 70 ? -9.868 5.341 12.009 1.00 95.88 70 LYS A C 1
ATOM 585 O O . LYS A 1 70 ? -10.550 4.607 11.303 1.00 95.88 70 LYS A O 1
ATOM 590 N N . TYR A 1 71 ? -8.653 5.765 11.664 1.00 97.12 71 TYR A N 1
ATOM 591 C CA . TYR A 1 71 ? -8.074 5.513 10.353 1.00 97.12 71 TYR A CA 1
ATOM 592 C C . TYR A 1 71 ? -6.689 4.871 10.431 1.00 97.12 71 TYR A C 1
ATOM 594 O O . TYR A 1 71 ? -5.871 5.210 11.296 1.00 97.12 71 TYR A O 1
ATOM 602 N N . LEU A 1 72 ? -6.431 3.993 9.464 1.00 95.81 72 LEU A N 1
ATOM 603 C CA . LEU A 1 72 ? -5.103 3.552 9.056 1.00 95.81 72 LEU A CA 1
ATOM 604 C C . LEU A 1 72 ? -4.793 4.186 7.699 1.00 95.81 72 LEU A C 1
ATOM 606 O O . LEU A 1 72 ? -5.587 4.088 6.767 1.00 95.81 72 LEU A O 1
ATOM 610 N N . LEU A 1 73 ? -3.659 4.871 7.604 1.00 94.12 73 LEU A N 1
ATOM 611 C CA . LEU A 1 73 ? -3.218 5.553 6.392 1.00 94.12 73 LEU A CA 1
ATOM 612 C C . LEU A 1 73 ? -2.094 4.739 5.754 1.00 94.12 73 LEU A C 1
ATOM 614 O O . LEU A 1 73 ? -1.095 4.452 6.420 1.00 94.12 73 LEU A O 1
ATOM 618 N N . LEU A 1 74 ? -2.259 4.373 4.482 1.00 89.81 74 LEU A N 1
ATOM 619 C CA . LEU A 1 74 ? -1.174 3.811 3.682 1.00 89.81 74 LEU A CA 1
ATOM 620 C C . LEU A 1 74 ? -0.461 4.954 2.971 1.00 89.81 74 LEU A C 1
ATOM 622 O O . LEU A 1 74 ? -1.062 5.691 2.189 1.00 89.81 74 LEU A O 1
ATOM 626 N N . CYS A 1 75 ? 0.820 5.091 3.263 1.00 86.50 75 CYS A N 1
ATOM 627 C CA . CYS A 1 75 ? 1.679 6.165 2.802 1.00 86.50 75 CYS A CA 1
ATOM 628 C C . CYS A 1 75 ? 2.783 5.593 1.910 1.00 86.50 75 CYS A C 1
ATOM 630 O O . CYS A 1 75 ? 3.266 4.491 2.158 1.00 86.50 75 CYS A O 1
ATOM 632 N N . ASP A 1 76 ? 3.234 6.341 0.909 1.00 75.19 76 ASP A N 1
ATOM 633 C CA . ASP A 1 76 ? 4.354 5.914 0.061 1.00 75.19 76 ASP A CA 1
ATOM 634 C C . ASP A 1 76 ? 5.705 6.252 0.721 1.00 75.19 76 ASP A C 1
ATOM 636 O O . ASP A 1 76 ? 6.349 5.422 1.372 1.00 75.19 76 ASP A O 1
ATOM 640 N N . LYS A 1 77 ? 6.132 7.515 0.615 1.00 68.00 77 LYS A N 1
ATOM 641 C CA . LYS A 1 77 ? 7.431 7.976 1.106 1.00 68.00 77 LYS A CA 1
ATOM 642 C C . LYS A 1 77 ? 7.289 9.236 1.950 1.00 68.00 77 LYS A C 1
ATOM 644 O O . LYS A 1 77 ? 6.498 10.121 1.639 1.00 68.00 77 LYS A O 1
ATOM 649 N N . PHE A 1 78 ? 8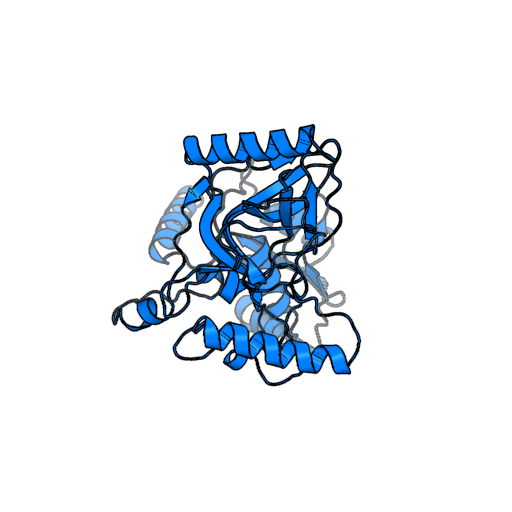.119 9.328 2.987 1.00 72.31 78 PHE A N 1
ATOM 650 C CA . PHE A 1 78 ? 8.392 10.575 3.693 1.00 72.31 78 PHE A CA 1
ATOM 651 C C . PHE A 1 78 ? 9.683 11.186 3.156 1.00 72.31 78 PHE A C 1
ATOM 653 O O . PHE A 1 78 ? 10.756 10.598 3.300 1.00 72.31 78 PHE A O 1
ATOM 660 N N . THR A 1 79 ? 9.592 12.341 2.499 1.00 69.56 79 THR A N 1
ATOM 661 C CA . THR A 1 79 ? 10.763 13.062 1.968 1.00 69.56 79 THR A CA 1
ATOM 662 C C . THR A 1 79 ? 10.622 14.534 2.307 1.00 69.56 79 THR A C 1
ATOM 664 O O . THR A 1 79 ? 9.553 15.087 2.109 1.00 69.56 79 THR A O 1
ATOM 667 N N . ASN A 1 80 ? 11.673 15.192 2.805 1.00 75.75 80 ASN A N 1
ATOM 668 C CA . ASN A 1 80 ? 11.646 16.633 3.105 1.00 75.75 80 ASN A CA 1
ATOM 669 C C . ASN A 1 80 ? 10.428 17.062 3.944 1.00 75.75 80 ASN A C 1
ATOM 671 O O . ASN A 1 80 ? 9.763 18.036 3.612 1.00 75.75 80 ASN A O 1
ATOM 675 N N . LYS A 1 81 ? 10.114 16.300 5.002 1.00 81.69 81 LYS A N 1
ATOM 676 C CA . LYS A 1 81 ? 8.949 16.508 5.881 1.00 81.69 81 LYS A CA 1
ATOM 677 C C . LYS A 1 81 ? 7.570 16.330 5.237 1.00 81.69 81 LYS A C 1
ATOM 679 O O . LYS A 1 81 ? 6.556 16.538 5.892 1.00 81.69 81 LYS A O 1
ATOM 684 N N . LYS A 1 82 ? 7.510 15.900 3.983 1.00 85.00 82 LYS A N 1
ATOM 685 C CA . LYS A 1 82 ? 6.269 15.668 3.256 1.00 85.00 82 LYS A CA 1
ATOM 686 C C . LYS A 1 82 ? 5.879 14.201 3.321 1.00 85.00 82 LYS A C 1
ATOM 688 O O . LYS A 1 82 ? 6.681 13.329 2.983 1.00 85.00 82 LYS A O 1
ATOM 693 N N . LEU A 1 83 ? 4.659 13.945 3.777 1.00 86.44 83 LEU A N 1
ATOM 694 C CA . LEU A 1 83 ? 4.019 12.640 3.802 1.00 86.44 83 LEU A CA 1
ATOM 695 C C . LEU A 1 83 ? 2.999 12.569 2.669 1.00 86.44 83 LEU A C 1
ATOM 697 O O . LEU A 1 83 ? 2.039 13.335 2.656 1.00 86.44 83 LEU A O 1
ATOM 701 N N . ASN A 1 84 ? 3.188 11.632 1.748 1.00 84.94 84 ASN A N 1
ATOM 702 C CA . ASN A 1 84 ? 2.189 11.323 0.733 1.00 84.94 84 ASN A CA 1
ATOM 703 C C . ASN A 1 84 ? 1.316 10.156 1.212 1.00 84.94 84 ASN A C 1
ATOM 705 O O . ASN A 1 84 ? 1.847 9.083 1.518 1.00 84.94 84 ASN A O 1
ATOM 709 N N . ILE A 1 85 ? 0.003 10.370 1.292 1.00 87.75 85 ILE A N 1
ATOM 710 C CA . ILE A 1 85 ? -0.969 9.338 1.673 1.00 87.75 85 ILE A CA 1
ATOM 711 C C . ILE A 1 85 ? -1.666 8.842 0.395 1.00 87.75 85 ILE A C 1
ATOM 713 O O . ILE A 1 85 ? -2.227 9.616 -0.373 1.00 87.75 85 ILE A O 1
ATOM 717 N N . GLU A 1 86 ? -1.639 7.538 0.154 1.00 86.31 86 GLU A N 1
ATOM 718 C CA . GLU A 1 86 ? -2.262 6.923 -1.026 1.00 86.31 86 GLU A CA 1
ATOM 719 C C . GLU A 1 86 ? -3.657 6.387 -0.706 1.00 86.31 86 GLU A C 1
ATOM 721 O O . GLU A 1 86 ? -4.576 6.499 -1.522 1.00 86.31 86 GLU A O 1
ATOM 726 N N . TYR A 1 87 ? -3.822 5.835 0.501 1.00 91.38 87 TYR A N 1
ATOM 727 C CA . TYR A 1 87 ? -5.085 5.263 0.948 1.00 91.38 87 TYR A CA 1
ATOM 728 C C . TYR A 1 87 ? -5.435 5.684 2.370 1.00 91.38 87 TYR A C 1
ATOM 730 O O . TYR A 1 87 ? -4.581 5.721 3.259 1.00 91.38 87 TYR A O 1
ATOM 738 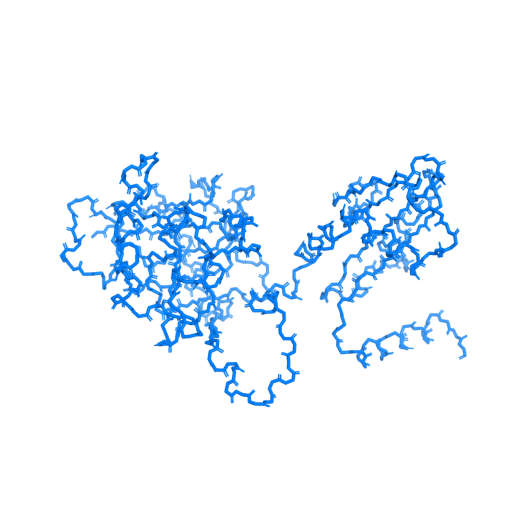N N . VAL A 1 88 ? -6.722 5.943 2.583 1.00 94.62 88 VAL A N 1
ATOM 739 C CA . VAL A 1 88 ? -7.316 6.212 3.894 1.00 94.62 88 VAL A CA 1
ATOM 740 C C . VAL A 1 88 ? -8.288 5.084 4.202 1.00 94.62 88 VAL A C 1
ATOM 742 O O . VAL A 1 88 ? -9.334 4.968 3.568 1.00 94.62 88 VAL A O 1
ATOM 745 N N . ILE A 1 89 ? -7.944 4.244 5.170 1.00 96.06 89 ILE A N 1
ATOM 746 C CA . ILE A 1 89 ? -8.747 3.085 5.558 1.00 96.06 89 ILE A CA 1
ATOM 747 C C . ILE A 1 89 ? -9.493 3.424 6.839 1.00 96.06 89 ILE A C 1
ATOM 749 O O . ILE A 1 89 ? -8.870 3.658 7.874 1.00 96.06 89 ILE A O 1
ATOM 753 N N . GLU A 1 90 ? -10.822 3.454 6.782 1.00 96.94 90 GLU A N 1
ATOM 754 C CA . GLU A 1 90 ? -11.660 3.602 7.970 1.00 96.94 90 GLU A CA 1
ATOM 755 C C . GLU A 1 90 ? -11.798 2.247 8.664 1.00 96.94 90 GLU A C 1
ATOM 757 O O . GLU A 1 90 ? -12.224 1.264 8.059 1.00 96.94 90 GLU A O 1
ATOM 762 N N . LEU A 1 91 ? -11.403 2.188 9.933 1.00 97.19 91 LEU A N 1
ATOM 763 C CA . LEU A 1 91 ? -11.359 0.951 10.703 1.00 97.19 91 LEU A CA 1
ATOM 764 C C . LEU A 1 91 ? -12.717 0.683 11.360 1.00 97.19 91 LEU A C 1
ATOM 766 O O . LEU A 1 91 ? -13.258 1.550 12.044 1.00 97.19 91 LEU A O 1
ATOM 770 N N . GLU A 1 92 ? -13.238 -0.533 11.192 1.00 96.69 92 GLU A N 1
ATOM 771 C CA . GLU A 1 92 ? -14.479 -0.983 11.833 1.00 96.69 92 GLU A CA 1
ATOM 772 C C . GLU A 1 92 ? -14.218 -1.598 13.204 1.00 96.69 92 GLU A C 1
ATOM 774 O O . GLU A 1 92 ? -14.994 -1.373 14.123 1.00 96.69 92 GLU A O 1
ATOM 779 N N . LYS A 1 93 ? -13.161 -2.412 13.333 1.00 94.75 93 LYS A N 1
ATOM 780 C CA . LYS A 1 93 ? -12.747 -3.025 14.603 1.00 94.75 93 LYS A CA 1
ATOM 781 C C . LYS A 1 93 ? -11.326 -3.567 14.533 1.00 94.75 93 LYS A C 1
ATOM 783 O O . LYS A 1 93 ? -10.832 -3.954 13.473 1.00 94.75 93 LYS A O 1
ATOM 788 N N . LYS A 1 94 ? -10.683 -3.677 15.691 1.00 92.31 94 LYS A N 1
ATOM 789 C CA . LYS A 1 94 ? -9.422 -4.399 15.871 1.00 92.31 94 LYS A CA 1
ATOM 790 C C . LYS A 1 94 ? -9.728 -5.852 16.215 1.00 92.31 94 LYS A C 1
ATOM 792 O O . LYS A 1 94 ? -10.404 -6.123 17.200 1.00 92.31 94 LYS A O 1
ATOM 797 N N . ILE A 1 95 ? -9.245 -6.793 15.405 1.00 89.88 95 ILE A N 1
ATOM 798 C CA . ILE A 1 95 ? -9.619 -8.209 15.561 1.00 89.88 95 ILE A CA 1
ATOM 799 C C . ILE A 1 95 ? -8.722 -8.965 16.550 1.00 89.88 95 ILE A C 1
ATOM 801 O O . ILE A 1 95 ? -9.112 -10.026 17.029 1.00 89.88 95 ILE A O 1
ATOM 805 N N . HIS A 1 96 ? -7.548 -8.417 16.891 1.00 83.25 96 HIS A N 1
ATOM 806 C CA . HIS A 1 96 ? -6.679 -8.939 17.947 1.00 83.25 96 HIS A CA 1
ATOM 807 C C . HIS A 1 96 ? -5.702 -7.889 18.494 1.00 83.25 96 HIS A C 1
ATOM 809 O O . HIS A 1 96 ? -5.469 -6.850 17.880 1.00 83.25 96 HIS A O 1
ATOM 815 N N . SER A 1 97 ? -5.084 -8.175 19.646 1.00 71.56 97 SER A N 1
ATOM 816 C CA . SER A 1 97 ? -4.058 -7.317 20.272 1.00 71.56 97 SER A CA 1
ATOM 817 C C . SER A 1 97 ? -2.664 -7.950 20.352 1.00 71.56 97 SER A C 1
ATOM 819 O O . SER A 1 97 ? -1.757 -7.330 20.905 1.00 71.56 97 SER A O 1
ATOM 821 N N . TYR A 1 98 ? -2.481 -9.167 19.834 1.00 70.56 98 TYR A N 1
ATOM 822 C CA . TYR A 1 98 ? -1.210 -9.886 19.950 1.00 70.56 98 TYR A CA 1
ATOM 823 C C . TYR A 1 98 ? -0.077 -9.232 19.156 1.00 70.56 98 TYR A C 1
ATOM 825 O O . TYR A 1 98 ? -0.282 -8.601 18.121 1.00 70.56 98 TYR A O 1
ATOM 833 N N . SER A 1 99 ? 1.128 -9.392 19.693 1.00 61.09 99 SER A N 1
ATOM 834 C CA . SER A 1 99 ? 2.381 -8.866 19.172 1.00 61.09 99 SER A CA 1
ATOM 835 C C . SER A 1 99 ? 3.311 -10.041 18.933 1.00 61.09 99 SER A C 1
ATOM 837 O O . SER A 1 99 ? 3.725 -10.677 19.901 1.00 61.09 99 SER A O 1
ATOM 839 N N . GLN A 1 100 ? 3.729 -10.278 17.695 1.00 57.88 100 GLN A N 1
ATOM 840 C CA . GLN A 1 100 ? 4.760 -11.278 17.434 1.00 57.88 100 GLN A CA 1
ATOM 841 C C . GLN A 1 100 ? 6.130 -10.704 17.826 1.00 57.88 100 GLN A C 1
ATOM 843 O O . GLN A 1 100 ? 6.721 -9.900 17.106 1.00 57.88 100 GLN A O 1
ATOM 848 N N . ARG A 1 101 ? 6.609 -11.027 19.034 1.00 52.88 101 ARG A N 1
ATOM 849 C CA . ARG A 1 101 ? 7.982 -10.728 19.475 1.00 52.88 101 ARG A CA 1
ATOM 850 C C . ARG A 1 101 ? 8.839 -11.997 19.422 1.00 52.88 101 ARG A C 1
ATOM 852 O O . ARG A 1 101 ? 8.344 -13.107 19.550 1.00 52.88 101 ARG A O 1
ATOM 859 N N . LYS A 1 102 ? 10.142 -11.779 19.210 1.00 50.22 102 LYS A N 1
ATOM 860 C CA . LYS A 1 102 ? 11.203 -12.688 18.722 1.00 50.22 102 LYS A CA 1
ATOM 861 C C . LYS A 1 102 ? 11.482 -13.999 19.500 1.00 50.22 102 LYS A C 1
ATOM 863 O O . LYS A 1 102 ? 12.523 -14.605 19.266 1.00 50.22 102 LYS A O 1
ATOM 868 N N . ARG A 1 103 ? 10.645 -14.457 20.438 1.00 52.19 103 ARG A N 1
ATOM 869 C CA . ARG A 1 103 ? 10.917 -15.697 21.196 1.00 52.19 103 ARG A CA 1
ATOM 870 C C . ARG A 1 103 ? 10.232 -16.898 20.545 1.00 52.19 103 ARG A C 1
ATOM 872 O O . ARG A 1 103 ? 9.021 -16.893 20.378 1.00 52.19 103 ARG A O 1
ATOM 879 N N . LYS A 1 104 ? 10.998 -17.953 20.238 1.00 54.03 104 LYS A N 1
ATOM 880 C CA . LYS A 1 104 ? 10.546 -19.147 19.491 1.00 54.03 104 LYS A CA 1
ATOM 881 C C . LYS A 1 104 ? 9.237 -19.766 20.017 1.00 54.03 104 LYS A C 1
ATOM 883 O O . LYS A 1 104 ? 8.367 -20.092 19.225 1.00 54.03 104 LYS A O 1
ATOM 888 N N . PHE A 1 105 ? 9.060 -19.844 21.337 1.00 53.66 105 PHE A N 1
ATOM 889 C CA . PHE A 1 105 ? 7.843 -20.387 21.962 1.00 53.66 105 PHE A CA 1
ATOM 890 C C . PHE A 1 105 ? 6.625 -19.442 21.872 1.00 53.66 105 PHE A C 1
ATOM 892 O O . PHE A 1 105 ? 5.491 -19.886 21.731 1.00 53.66 105 PHE A O 1
ATOM 899 N N . GLU A 1 106 ? 6.844 -18.123 21.901 1.00 59.38 106 GLU A N 1
ATOM 900 C CA . GLU A 1 106 ? 5.773 -17.133 21.705 1.00 59.38 106 GLU A CA 1
ATOM 901 C C . GLU A 1 106 ? 5.293 -17.123 20.246 1.00 59.38 106 GLU A C 1
ATOM 903 O O . GLU A 1 106 ? 4.128 -16.843 19.981 1.00 59.38 106 GLU A O 1
ATOM 908 N N . ILE A 1 107 ? 6.169 -17.464 19.296 1.00 62.56 107 ILE A N 1
ATOM 909 C CA . ILE A 1 107 ? 5.839 -17.535 17.867 1.00 62.56 107 ILE A CA 1
ATOM 910 C C . ILE A 1 107 ? 4.800 -18.631 17.598 1.00 62.56 107 ILE A C 1
ATOM 912 O O . ILE A 1 107 ? 3.839 -18.383 16.876 1.00 62.56 107 ILE A O 1
ATOM 916 N N . GLU A 1 108 ? 4.942 -19.814 18.194 1.00 66.50 108 GLU A N 1
ATOM 917 C CA . GLU A 1 108 ? 4.054 -20.953 17.923 1.00 66.50 108 GLU A CA 1
ATOM 918 C C . GLU A 1 108 ? 2.643 -20.755 18.496 1.00 66.50 108 GLU A C 1
ATOM 920 O O . GLU A 1 108 ? 1.652 -20.927 17.783 1.00 66.50 108 GLU A O 1
ATOM 925 N N . ASN A 1 109 ? 2.538 -20.243 19.727 1.00 68.88 109 ASN A N 1
ATOM 926 C CA . ASN A 1 109 ? 1.249 -19.839 20.294 1.00 68.88 109 ASN A CA 1
ATOM 927 C C . ASN A 1 109 ? 0.597 -18.713 19.475 1.00 68.88 109 ASN A C 1
ATOM 929 O O . ASN A 1 109 ? -0.588 -18.783 19.161 1.00 68.88 109 ASN A O 1
ATOM 933 N N . ASN A 1 110 ? 1.366 -17.702 19.055 1.00 71.62 110 ASN A N 1
ATOM 934 C CA . ASN A 1 110 ? 0.836 -16.617 18.226 1.00 71.62 110 ASN A CA 1
ATOM 935 C C . ASN A 1 110 ? 0.355 -17.108 16.846 1.00 71.62 110 ASN A C 1
ATOM 937 O O . ASN A 1 110 ? -0.642 -16.589 16.342 1.00 71.62 110 ASN A O 1
ATOM 941 N N . LYS A 1 111 ? 1.018 -18.112 16.248 1.00 73.38 111 LYS A N 1
ATOM 942 C CA . LYS A 1 111 ? 0.576 -18.763 15.000 1.00 73.38 111 LYS A CA 1
ATOM 943 C C . LYS A 1 111 ? -0.784 -19.435 15.185 1.00 73.38 111 LYS A C 1
ATOM 945 O O . LYS A 1 111 ? -1.681 -19.236 14.367 1.00 73.38 111 LYS A O 1
ATOM 950 N N . GLN A 1 112 ? -0.956 -20.200 16.262 1.00 78.81 112 GLN A N 1
ATOM 951 C CA . GLN A 1 112 ? -2.219 -20.880 16.548 1.00 78.81 112 GLN A CA 1
ATOM 952 C C . GLN A 1 112 ? -3.362 -19.880 16.773 1.00 78.81 112 GLN A C 1
ATOM 954 O O . GLN A 1 112 ? -4.418 -19.994 16.152 1.00 78.81 112 GLN A O 1
ATOM 959 N N . MET A 1 113 ? -3.119 -18.826 17.555 1.00 79.31 113 MET A N 1
ATOM 960 C CA . MET A 1 113 ? -4.109 -17.767 17.776 1.00 79.31 113 MET A CA 1
ATOM 961 C C . MET A 1 113 ? -4.475 -17.033 16.481 1.00 79.31 113 MET A C 1
ATOM 963 O O . MET A 1 113 ? -5.642 -16.722 16.253 1.00 79.31 113 MET A O 1
ATOM 967 N N . ALA A 1 114 ? -3.501 -16.774 15.601 1.00 79.06 114 ALA A N 1
ATOM 968 C CA . ALA A 1 114 ? -3.760 -16.170 14.295 1.00 79.06 114 ALA A CA 1
ATOM 969 C C . ALA A 1 114 ? -4.698 -17.039 13.443 1.00 79.06 114 ALA A C 1
ATOM 971 O O . ALA A 1 114 ? -5.645 -16.518 12.850 1.00 79.06 114 ALA A O 1
ATOM 972 N N . LYS A 1 115 ? -4.480 -18.362 13.427 1.00 84.81 115 LYS A N 1
ATOM 973 C CA . LYS A 1 115 ? -5.368 -19.316 12.745 1.00 84.81 115 LYS A CA 1
ATOM 974 C C . LYS A 1 115 ? -6.774 -19.290 13.333 1.00 84.81 115 LYS A C 1
ATOM 976 O O . LYS A 1 115 ? -7.739 -19.213 12.581 1.00 84.81 115 LYS A O 1
ATOM 981 N N . GLU A 1 116 ? -6.902 -19.290 14.656 1.00 86.94 116 GLU A N 1
ATOM 982 C CA . GLU A 1 116 ? -8.202 -19.219 15.333 1.00 86.94 116 GLU A CA 1
ATOM 983 C C . GLU A 1 116 ? -8.956 -17.932 14.996 1.00 86.94 116 GLU A C 1
ATOM 985 O O . GLU A 1 116 ? -10.154 -17.977 14.723 1.00 86.94 116 GLU A O 1
ATOM 990 N N . ILE A 1 117 ? -8.263 -16.791 14.940 1.00 87.50 117 ILE A N 1
ATOM 991 C CA . ILE A 1 117 ? -8.849 -15.515 14.516 1.00 87.50 117 ILE A CA 1
ATOM 992 C C . ILE A 1 117 ? -9.347 -15.602 13.067 1.00 87.50 117 ILE A C 1
ATOM 994 O O . ILE A 1 117 ? -10.474 -15.183 12.792 1.00 87.50 117 ILE A O 1
ATOM 998 N N . ILE A 1 118 ? -8.536 -16.153 12.158 1.00 88.50 118 ILE A N 1
ATOM 999 C CA . ILE A 1 118 ? -8.886 -16.345 10.742 1.00 88.50 118 ILE A CA 1
ATOM 1000 C C . ILE A 1 118 ? -10.118 -17.247 10.601 1.00 88.50 118 ILE A C 1
ATOM 1002 O O . ILE A 1 118 ? -11.054 -16.895 9.884 1.00 88.50 118 ILE A O 1
ATOM 1006 N N . ILE A 1 119 ? -10.155 -18.369 11.324 1.00 90.75 119 ILE A N 1
ATOM 1007 C CA . ILE A 1 119 ? -11.270 -19.324 11.303 1.00 90.75 119 ILE A CA 1
ATOM 1008 C C . ILE A 1 119 ? -12.534 -18.688 11.888 1.00 90.75 119 ILE A C 1
ATOM 1010 O O . ILE A 1 119 ? -13.578 -18.710 11.239 1.00 90.75 119 ILE A O 1
ATOM 1014 N N . LYS A 1 120 ? -12.437 -18.061 13.069 1.00 91.88 120 LYS A N 1
ATOM 1015 C CA . LYS A 1 120 ? -13.559 -17.402 13.761 1.00 91.88 120 LYS A CA 1
ATOM 1016 C C . LYS A 1 120 ? -14.215 -16.321 12.905 1.00 91.88 120 LYS A C 1
ATOM 1018 O O . LYS A 1 120 ? -15.427 -16.145 12.966 1.00 91.88 120 LYS A O 1
ATOM 1023 N N . ASN A 1 121 ? -13.419 -15.584 12.133 1.00 91.50 121 ASN A N 1
ATOM 1024 C CA . ASN A 1 121 ? -13.905 -14.521 11.253 1.00 91.50 121 ASN A CA 1
ATOM 1025 C C . ASN A 1 121 ? -14.190 -15.008 9.818 1.00 91.50 121 ASN A C 1
ATOM 1027 O O . ASN A 1 121 ? -14.557 -14.195 8.977 1.00 91.50 121 ASN A O 1
ATOM 1031 N N . ASN A 1 122 ? -14.032 -16.308 9.535 1.00 92.81 122 ASN A N 1
ATOM 1032 C CA . ASN A 1 122 ? -14.194 -16.910 8.209 1.00 92.81 122 ASN A CA 1
ATOM 1033 C C . ASN A 1 122 ? -13.413 -16.173 7.098 1.00 92.81 122 ASN A C 1
ATOM 1035 O O . ASN A 1 122 ? -13.926 -15.947 6.003 1.00 92.81 122 ASN A O 1
ATOM 1039 N N . ILE A 1 123 ? -12.165 -15.789 7.387 1.00 90.19 123 ILE A N 1
ATOM 1040 C CA . ILE A 1 123 ? -11.300 -15.036 6.465 1.00 90.19 123 ILE A CA 1
ATOM 1041 C C . ILE A 1 123 ? -10.755 -16.004 5.411 1.00 90.19 123 ILE A C 1
ATOM 1043 O O . ILE A 1 123 ? -9.720 -16.652 5.608 1.00 90.19 123 ILE A O 1
ATOM 1047 N N . LYS A 1 124 ? -11.491 -16.120 4.307 1.00 87.06 124 LYS A N 1
ATOM 1048 C CA . LYS A 1 124 ? -11.160 -16.967 3.161 1.00 87.06 124 LYS A CA 1
ATOM 1049 C C . LYS A 1 124 ? -10.991 -16.141 1.902 1.00 87.06 124 LYS A C 1
ATOM 1051 O O . LYS A 1 124 ? -11.675 -15.136 1.735 1.00 87.06 124 LYS A O 1
ATOM 1056 N N . TYR A 1 125 ? -10.140 -16.622 1.013 1.00 83.56 125 TYR A N 1
ATOM 1057 C CA . TYR A 1 125 ? -10.047 -16.144 -0.353 1.00 83.56 125 TYR A CA 1
ATOM 1058 C C . TYR A 1 125 ? -10.053 -17.361 -1.266 1.00 83.56 125 TYR A C 1
ATOM 1060 O O . TYR A 1 125 ? -9.180 -18.224 -1.158 1.00 83.56 125 TYR A O 1
ATOM 1068 N N . ASN A 1 126 ? -11.036 -17.430 -2.160 1.00 83.44 126 ASN A N 1
ATOM 1069 C CA . ASN A 1 126 ? -11.194 -18.543 -3.090 1.00 83.44 126 ASN A CA 1
ATOM 1070 C C . ASN A 1 126 ? -11.292 -19.910 -2.381 1.00 83.44 126 ASN A C 1
ATOM 1072 O O . ASN A 1 126 ? -10.529 -20.834 -2.661 1.00 83.44 126 ASN A O 1
ATOM 1076 N N . ASP A 1 127 ? -12.198 -20.002 -1.405 1.00 84.81 127 ASP A N 1
ATOM 1077 C CA . ASP A 1 127 ? -12.497 -21.186 -0.585 1.00 84.81 127 ASP A CA 1
ATOM 1078 C C . ASP A 1 127 ? -11.370 -21.679 0.329 1.00 84.81 127 ASP A C 1
ATOM 1080 O O . ASP A 1 127 ? -11.580 -22.607 1.112 1.00 84.81 127 ASP A O 1
ATOM 1084 N N . ARG A 1 128 ? -10.214 -21.017 0.314 1.00 85.06 128 ARG A N 1
ATOM 1085 C CA . ARG A 1 128 ? -9.085 -21.309 1.198 1.00 85.06 128 ARG A CA 1
ATOM 1086 C C . ARG A 1 128 ? -8.998 -20.273 2.299 1.00 85.06 128 ARG A C 1
ATOM 1088 O O . ARG A 1 128 ? -9.111 -19.074 2.043 1.00 85.06 128 ARG A O 1
ATOM 1095 N N . TYR A 1 129 ? -8.786 -20.716 3.530 1.00 86.25 129 TYR A N 1
ATOM 1096 C CA . TYR A 1 129 ? -8.464 -19.813 4.624 1.00 86.25 129 TYR A CA 1
ATOM 1097 C C . TYR A 1 129 ? -7.167 -19.076 4.331 1.00 86.25 129 TYR A C 1
ATOM 1099 O O . TYR A 1 129 ? -6.245 -19.621 3.732 1.00 86.25 129 TYR A O 1
ATOM 1107 N N . LEU A 1 130 ? -7.063 -17.844 4.823 1.00 82.50 130 LEU A N 1
ATOM 1108 C CA . LEU A 1 130 ? -5.875 -17.025 4.606 1.00 82.50 130 LEU A CA 1
ATOM 1109 C C . LEU A 1 130 ? -4.567 -17.729 5.019 1.00 82.50 130 LEU A C 1
ATOM 1111 O O . LEU A 1 130 ? -3.564 -17.591 4.333 1.00 82.50 130 LEU A O 1
ATOM 1115 N N . TYR A 1 131 ? -4.572 -18.519 6.098 1.00 79.44 131 TYR A N 1
ATOM 1116 C CA . TYR A 1 131 ? -3.379 -19.263 6.530 1.00 79.44 131 TYR A CA 1
ATOM 1117 C C . TYR A 1 131 ? -3.016 -20.445 5.610 1.00 79.44 131 TYR A C 1
ATOM 1119 O O . TYR A 1 131 ? -1.924 -20.982 5.735 1.00 79.44 131 TYR A O 1
ATOM 1127 N N . GLU A 1 132 ? -3.924 -20.883 4.733 1.00 79.00 132 GLU A N 1
ATOM 1128 C CA . GLU A 1 132 ? -3.701 -21.957 3.751 1.00 79.00 132 GLU A CA 1
ATOM 1129 C C . GLU A 1 132 ? -3.137 -21.421 2.428 1.00 79.00 132 GLU A C 1
ATOM 1131 O O . GLU A 1 132 ? -2.706 -22.203 1.582 1.00 79.00 132 GLU A O 1
ATOM 1136 N N . LEU A 1 133 ? -3.171 -20.099 2.224 1.00 72.75 133 LEU A N 1
ATOM 1137 C CA . LEU A 1 133 ? -2.670 -19.445 1.011 1.00 72.75 133 LEU A CA 1
ATOM 1138 C C . LEU A 1 133 ? -1.147 -19.277 1.004 1.00 72.75 133 LEU A C 1
ATOM 1140 O O . LEU A 1 133 ? -0.585 -19.029 -0.057 1.00 72.75 133 LEU A O 1
ATOM 1144 N N . PHE A 1 134 ? -0.501 -19.418 2.160 1.00 67.75 134 PHE A N 1
ATOM 1145 C CA . PHE A 1 134 ? 0.942 -19.260 2.333 1.00 67.75 134 PHE A CA 1
ATOM 1146 C C . PHE A 1 134 ? 1.547 -20.611 2.730 1.00 67.75 134 PHE A C 1
ATOM 1148 O O . PHE A 1 134 ? 1.000 -21.310 3.592 1.00 67.75 134 PHE A O 1
ATOM 1155 N N . HIS A 1 135 ? 2.631 -21.031 2.073 1.00 56.53 135 HIS A N 1
ATOM 1156 C CA . HIS A 1 135 ? 3.238 -22.338 2.310 1.00 56.53 135 HIS A CA 1
ATOM 1157 C C . HIS A 1 135 ? 3.852 -22.446 3.717 1.00 56.53 135 HIS A C 1
ATOM 1159 O O . HIS A 1 135 ? 4.153 -21.469 4.397 1.00 56.53 135 HIS A O 1
ATOM 1165 N N . GLN A 1 136 ? 4.044 -23.691 4.166 1.00 50.34 136 GLN A N 1
ATOM 1166 C CA . GLN A 1 136 ? 4.419 -24.085 5.533 1.00 50.34 136 GLN A CA 1
ATOM 1167 C C . GLN A 1 136 ? 5.803 -23.605 6.023 1.00 50.34 136 GLN A C 1
ATOM 1169 O O . GLN A 1 136 ? 6.233 -24.028 7.097 1.00 50.34 136 GLN A O 1
ATOM 1174 N N . SER A 1 137 ? 6.513 -22.732 5.302 1.00 49.50 137 SER A N 1
ATOM 1175 C CA . SER A 1 137 ? 7.772 -22.167 5.789 1.00 49.50 137 SER A CA 1
ATOM 1176 C C . SER A 1 137 ? 7.512 -21.106 6.862 1.00 49.50 137 SER A C 1
ATOM 1178 O O . SER A 1 137 ? 7.404 -19.918 6.590 1.00 49.50 137 SER A O 1
ATOM 1180 N N . ASP A 1 138 ? 7.356 -21.593 8.087 1.00 45.94 138 ASP A N 1
ATOM 1181 C CA . ASP A 1 138 ? 7.686 -21.008 9.388 1.00 45.94 138 ASP A CA 1
ATOM 1182 C C . ASP A 1 138 ? 7.295 -19.576 9.797 1.00 45.94 138 ASP A C 1
ATOM 1184 O O . ASP A 1 138 ? 7.484 -19.228 10.965 1.00 45.94 138 ASP A O 1
ATOM 1188 N N . GLU A 1 139 ? 6.626 -18.785 8.969 1.00 51.06 139 GLU A N 1
ATOM 1189 C CA . GLU A 1 139 ? 6.335 -17.383 9.287 1.00 51.06 139 GLU A CA 1
ATOM 1190 C C . GLU A 1 139 ? 4.892 -16.977 8.995 1.00 51.06 139 GLU A C 1
ATOM 1192 O O . GLU A 1 139 ? 4.653 -15.856 8.570 1.00 51.06 139 GLU A O 1
ATOM 1197 N N . CYS A 1 140 ? 3.908 -17.842 9.292 1.00 45.94 140 CYS A N 1
ATOM 1198 C CA . CYS A 1 140 ? 2.490 -17.453 9.391 1.00 45.94 140 CYS A CA 1
ATOM 1199 C C . CYS A 1 140 ? 2.288 -16.414 10.511 1.00 45.94 140 CYS A C 1
ATOM 1201 O O . CYS A 1 140 ? 1.802 -16.690 11.613 1.00 45.94 140 CYS A O 1
ATOM 1203 N N . GLN A 1 141 ? 2.733 -15.202 10.222 1.00 54.44 141 GLN A N 1
ATOM 1204 C CA . GLN A 1 141 ? 2.532 -14.004 10.989 1.00 54.44 141 GLN A CA 1
ATOM 1205 C C . GLN A 1 141 ? 1.053 -13.642 10.860 1.00 54.44 141 GLN A C 1
ATOM 1207 O O . GLN A 1 141 ? 0.401 -13.974 9.876 1.00 54.44 141 GLN A O 1
ATOM 1212 N N . SER A 1 142 ? 0.470 -13.024 11.880 1.00 56.16 142 SER A N 1
ATOM 1213 C CA . SER A 1 142 ? -0.935 -12.615 11.870 1.00 56.16 142 SER A CA 1
ATOM 1214 C C . SER A 1 142 ? -1.140 -11.561 10.779 1.00 56.16 142 SER A C 1
ATOM 1216 O O . SER A 1 142 ? -1.016 -10.369 11.042 1.00 56.16 142 SER A O 1
ATOM 1218 N N . TYR A 1 143 ? -1.405 -11.991 9.543 1.00 68.69 143 TYR A N 1
ATOM 1219 C CA . TYR A 1 143 ? -1.463 -11.104 8.384 1.00 68.69 143 TYR A CA 1
ATOM 1220 C C . TYR A 1 143 ? -2.713 -10.211 8.369 1.00 68.69 143 TYR A C 1
ATOM 1222 O O . TYR A 1 143 ? -2.897 -9.419 7.461 1.00 68.69 143 TYR A O 1
ATOM 1230 N N . VAL A 1 144 ? -3.550 -10.254 9.406 1.00 82.00 144 VAL A N 1
ATOM 1231 C CA . VAL A 1 144 ? -4.720 -9.386 9.537 1.00 82.00 144 VAL A CA 1
ATOM 1232 C C . VAL A 1 144 ? -4.747 -8.765 10.917 1.00 82.00 144 VAL A C 1
ATOM 1234 O O . VAL A 1 144 ? -4.650 -9.488 11.897 1.00 82.00 144 VAL A O 1
ATOM 1237 N N . THR A 1 145 ? -4.941 -7.450 11.006 1.00 88.50 145 THR A N 1
ATOM 1238 C CA . THR A 1 145 ? -4.983 -6.714 12.282 1.00 88.50 145 THR A CA 1
ATOM 1239 C C . THR A 1 145 ? -6.329 -6.054 12.543 1.00 88.50 145 THR A C 1
ATOM 1241 O O . THR A 1 145 ? -6.809 -6.032 13.683 1.00 88.50 145 THR A O 1
ATOM 1244 N N . PHE A 1 146 ? -6.955 -5.521 11.496 1.00 93.44 146 PHE A N 1
ATOM 1245 C CA . PHE A 1 146 ? -8.225 -4.817 11.601 1.00 93.44 146 PHE A CA 1
ATOM 1246 C C . PHE A 1 146 ? -9.213 -5.330 10.562 1.00 93.44 146 PHE A C 1
ATOM 1248 O O . PHE A 1 146 ? -8.827 -5.807 9.497 1.00 93.44 146 PHE A O 1
ATOM 1255 N N . LYS A 1 147 ? -10.495 -5.195 10.883 1.00 95.19 147 LYS A N 1
ATOM 1256 C CA . LYS A 1 147 ? -11.562 -5.181 9.889 1.00 95.19 147 LYS A CA 1
ATOM 1257 C C . LYS A 1 147 ? -11.762 -3.728 9.455 1.00 95.19 147 LYS A C 1
ATOM 1259 O O . LYS A 1 147 ? -11.825 -2.842 10.315 1.00 95.19 147 LYS A O 1
ATOM 1264 N N . ALA A 1 148 ? -11.805 -3.483 8.156 1.00 96.06 148 ALA A N 1
ATOM 1265 C CA . ALA A 1 148 ? -12.043 -2.171 7.579 1.00 96.06 148 ALA A CA 1
ATOM 1266 C C . ALA A 1 148 ? -13.532 -1.999 7.271 1.00 96.06 148 ALA A C 1
ATOM 1268 O O . ALA A 1 148 ? -14.176 -2.906 6.755 1.00 96.06 148 ALA A O 1
ATOM 1269 N N . LEU A 1 149 ? -14.062 -0.814 7.567 1.00 95.50 149 LEU A N 1
ATOM 1270 C CA . LEU A 1 149 ? -15.418 -0.436 7.178 1.00 95.50 149 LEU A CA 1
ATOM 1271 C C . LEU A 1 149 ? -15.466 -0.083 5.688 1.00 95.50 149 LEU A C 1
ATOM 1273 O O . LEU A 1 149 ? -16.421 -0.398 4.986 1.00 95.50 149 LEU A O 1
ATOM 1277 N N . ARG A 1 150 ? -14.445 0.646 5.230 1.00 94.31 150 ARG A N 1
ATOM 1278 C CA . ARG A 1 150 ? -14.254 1.075 3.844 1.00 94.31 150 ARG A CA 1
ATOM 1279 C C . ARG A 1 150 ? -12.857 1.646 3.658 1.00 94.31 150 ARG A C 1
ATOM 1281 O O . ARG A 1 150 ? -12.206 2.073 4.614 1.00 94.31 150 ARG A O 1
ATOM 1288 N N . MET A 1 151 ? -12.444 1.733 2.404 1.00 94.19 151 MET A N 1
ATOM 1289 C CA . MET A 1 151 ? -11.173 2.309 1.999 1.00 94.19 151 MET A CA 1
ATOM 1290 C C . MET A 1 151 ? -11.414 3.420 0.990 1.00 94.19 151 MET A C 1
ATOM 1292 O O . MET A 1 151 ? -12.242 3.290 0.093 1.00 94.19 151 MET A O 1
ATOM 1296 N N . TYR A 1 152 ? -10.672 4.507 1.131 1.00 92.75 152 TYR A N 1
ATOM 1297 C CA . TYR A 1 152 ? -10.580 5.549 0.125 1.00 92.75 152 TYR A CA 1
ATOM 1298 C C . TYR A 1 152 ? -9.210 5.498 -0.525 1.00 92.75 152 TYR A C 1
ATOM 1300 O O . TYR A 1 152 ? -8.205 5.287 0.155 1.00 92.75 152 TYR A O 1
ATOM 1308 N N . LYS A 1 153 ? -9.183 5.723 -1.831 1.00 89.19 153 LYS A N 1
ATOM 1309 C CA . LYS A 1 153 ? -7.980 5.809 -2.644 1.00 89.19 153 LYS A CA 1
ATOM 1310 C C . LYS A 1 153 ? -7.849 7.223 -3.191 1.00 89.19 153 LYS A C 1
ATOM 1312 O O . LYS A 1 153 ? -8.835 7.833 -3.600 1.00 89.19 153 LYS A O 1
ATOM 1317 N N . ARG A 1 154 ? -6.627 7.741 -3.226 1.00 84.00 154 ARG A N 1
ATOM 1318 C CA . ARG A 1 154 ? -6.326 9.000 -3.909 1.00 84.00 154 ARG A CA 1
ATOM 1319 C C . ARG A 1 154 ? -6.631 8.893 -5.409 1.00 84.00 154 ARG A C 1
ATOM 1321 O O . ARG A 1 154 ? -6.159 7.966 -6.069 1.00 84.00 154 ARG A O 1
ATOM 1328 N N . ALA A 1 155 ? -7.380 9.856 -5.944 1.00 74.19 155 ALA A N 1
ATOM 1329 C CA . ALA A 1 155 ? -7.628 9.961 -7.378 1.00 74.19 155 ALA A CA 1
ATOM 1330 C C . ALA A 1 155 ? -6.301 10.132 -8.142 1.00 74.19 155 ALA A C 1
ATOM 1332 O O . ALA A 1 155 ? -5.438 10.920 -7.748 1.00 74.19 155 ALA A O 1
ATOM 1333 N N . PHE A 1 156 ? -6.138 9.385 -9.236 1.00 59.06 156 PHE A N 1
ATOM 1334 C CA . PHE A 1 156 ? -4.867 9.255 -9.962 1.00 59.06 156 PHE A CA 1
ATOM 1335 C C . PHE A 1 156 ? -4.322 10.591 -10.502 1.00 59.06 156 PHE A C 1
ATOM 1337 O O . PHE A 1 156 ? -3.111 10.789 -10.577 1.00 59.06 156 PHE A O 1
ATOM 1344 N N . GLU A 1 157 ? -5.205 11.532 -10.830 1.00 58.94 157 GLU A N 1
ATOM 1345 C CA . GLU A 1 157 ? -4.849 12.818 -11.441 1.00 58.94 157 GLU A CA 1
ATOM 1346 C C . GLU A 1 157 ? -4.309 13.852 -10.434 1.00 58.94 157 GLU A C 1
ATOM 1348 O O . GLU A 1 157 ? -3.880 14.940 -10.820 1.00 58.94 157 GLU A O 1
ATOM 1353 N N . ILE A 1 158 ? -4.291 13.529 -9.135 1.00 58.44 158 ILE A N 1
ATOM 1354 C CA . ILE A 1 158 ? -4.019 14.494 -8.068 1.00 58.44 158 ILE A CA 1
ATOM 1355 C C . ILE A 1 158 ? -2.694 14.173 -7.374 1.00 58.44 158 ILE A C 1
ATOM 1357 O O . ILE A 1 158 ? -2.607 13.294 -6.518 1.00 58.44 158 ILE A O 1
ATOM 1361 N N . LYS A 1 159 ? -1.659 14.969 -7.676 1.00 54.91 159 LYS A N 1
ATOM 1362 C CA . LYS A 1 159 ? -0.373 14.953 -6.948 1.00 54.91 159 LYS A CA 1
ATOM 1363 C C . LYS A 1 159 ? -0.453 15.592 -5.544 1.00 54.91 159 LYS A C 1
ATOM 1365 O O . LYS A 1 159 ? 0.486 15.457 -4.768 1.00 54.91 159 LYS A O 1
ATOM 1370 N N . ASP A 1 160 ? -1.578 16.219 -5.186 1.00 55.44 160 ASP A N 1
ATOM 1371 C CA . ASP A 1 160 ? -1.716 17.142 -4.039 1.00 55.44 160 ASP A CA 1
ATOM 1372 C C . ASP A 1 160 ? -2.204 16.526 -2.712 1.00 55.44 160 ASP A C 1
ATOM 1374 O O . ASP A 1 160 ? -2.647 17.254 -1.812 1.00 55.44 160 ASP A O 1
ATOM 1378 N N . PHE A 1 161 ? -2.139 15.202 -2.545 1.00 71.00 161 PHE A N 1
ATOM 1379 C CA . PHE A 1 161 ? -2.350 14.574 -1.226 1.00 71.00 161 PHE A CA 1
ATOM 1380 C C . PHE A 1 161 ? -1.034 14.383 -0.454 1.00 71.00 161 PHE A C 1
ATOM 1382 O O . PHE A 1 161 ? -0.834 13.433 0.302 1.00 71.00 161 PHE A O 1
ATOM 1389 N N . GLU A 1 162 ? -0.128 15.331 -0.672 1.00 79.44 162 GLU A N 1
ATOM 1390 C CA . GLU A 1 162 ? 1.099 15.510 0.081 1.00 79.44 162 GLU A CA 1
ATOM 1391 C C . GLU A 1 162 ? 0.835 16.465 1.254 1.00 79.44 162 GLU A C 1
ATOM 1393 O O . GLU A 1 162 ? 0.261 17.542 1.083 1.00 79.44 162 GLU A O 1
ATOM 1398 N N . ILE A 1 163 ? 1.238 16.063 2.457 1.00 87.06 163 ILE A N 1
ATOM 1399 C CA . ILE A 1 163 ? 1.044 16.831 3.687 1.00 87.06 163 ILE A CA 1
ATOM 1400 C C . ILE A 1 163 ? 2.406 17.104 4.306 1.00 87.06 163 ILE A C 1
ATOM 1402 O O . ILE A 1 163 ? 3.159 16.179 4.606 1.00 87.06 163 ILE A O 1
ATOM 1406 N N . GLU A 1 164 ? 2.722 18.377 4.521 1.00 88.88 164 GLU A N 1
ATOM 1407 C CA . GLU A 1 164 ? 3.934 18.770 5.233 1.00 88.88 164 GLU A CA 1
ATOM 1408 C C . GLU A 1 164 ? 3.728 18.671 6.750 1.00 88.88 164 GLU A C 1
ATOM 1410 O O . GLU A 1 164 ? 2.894 19.371 7.338 1.00 88.88 164 GLU A O 1
ATOM 1415 N N . LEU A 1 165 ? 4.509 17.791 7.376 1.00 88.62 165 LEU A N 1
ATOM 1416 C CA . LEU A 1 165 ? 4.510 17.546 8.812 1.00 88.62 165 LEU A CA 1
ATOM 1417 C C . LEU A 1 165 ? 5.574 18.408 9.490 1.00 88.62 165 LEU A C 1
ATOM 1419 O O . LEU A 1 165 ? 6.750 18.409 9.126 1.00 88.62 165 LEU A O 1
ATOM 1423 N N . SER A 1 166 ? 5.148 19.157 10.495 1.00 87.06 166 SER A N 1
ATOM 1424 C CA . SER A 1 166 ? 5.989 20.084 11.253 1.00 87.06 166 SER A CA 1
ATOM 1425 C C . SER A 1 166 ? 6.735 19.386 12.389 1.00 87.06 166 SER A C 1
ATOM 1427 O O . SER A 1 166 ? 7.901 19.696 12.641 1.00 87.06 166 SER A O 1
ATOM 1429 N N . GLU A 1 167 ? 6.066 18.452 13.062 1.00 84.75 167 GLU A N 1
ATOM 1430 C CA . GLU A 1 167 ? 6.463 17.884 14.353 1.00 84.75 167 GLU A CA 1
ATOM 1431 C C . GLU A 1 167 ? 6.752 16.384 14.244 1.00 84.75 167 GLU A C 1
ATOM 1433 O O . GLU A 1 167 ? 7.694 15.865 14.847 1.00 84.75 167 GLU A O 1
ATOM 1438 N N . TYR A 1 168 ? 5.936 15.668 13.473 1.00 86.38 168 TYR A N 1
ATOM 1439 C CA . TYR A 1 168 ? 6.005 14.229 13.341 1.00 86.38 168 TYR A CA 1
ATOM 1440 C C . TYR A 1 168 ? 7.011 13.803 12.277 1.00 86.38 168 TYR A C 1
ATOM 1442 O O . TYR A 1 168 ? 6.953 14.203 11.115 1.00 86.38 168 TYR A O 1
ATOM 1450 N N . ASN A 1 169 ? 7.920 12.915 12.668 1.00 83.25 169 ASN A N 1
ATOM 1451 C CA . ASN A 1 169 ? 8.972 12.412 11.800 1.00 83.25 169 ASN A CA 1
ATOM 1452 C C . ASN A 1 169 ? 8.725 10.938 11.451 1.00 83.25 169 ASN A C 1
ATOM 1454 O O . ASN A 1 169 ? 9.042 10.032 12.229 1.00 83.25 169 ASN A O 1
ATOM 1458 N N . PHE A 1 170 ? 8.148 10.689 10.275 1.00 81.88 170 PHE A N 1
ATOM 1459 C CA . PHE A 1 170 ? 7.854 9.340 9.795 1.00 81.88 170 PHE A CA 1
ATOM 1460 C C . PHE A 1 170 ? 9.109 8.701 9.174 1.00 81.88 170 PHE A C 1
ATOM 1462 O O . PHE A 1 170 ? 9.379 8.853 7.989 1.00 81.88 170 PHE A O 1
ATOM 1469 N N . GLN A 1 171 ? 9.913 7.999 9.980 1.00 65.88 171 GLN A N 1
ATOM 1470 C CA . GLN A 1 171 ? 11.216 7.462 9.534 1.00 65.88 171 GLN A CA 1
ATOM 1471 C C . GLN A 1 171 ? 11.231 5.972 9.160 1.00 65.88 171 GLN A C 1
ATOM 1473 O O . GLN A 1 171 ? 12.264 5.466 8.728 1.00 65.88 171 GLN A O 1
ATOM 1478 N N . ARG A 1 172 ? 10.142 5.229 9.382 1.00 71.44 172 ARG A N 1
ATOM 1479 C CA . ARG A 1 172 ? 10.113 3.761 9.239 1.00 71.44 172 ARG A CA 1
ATOM 1480 C C . ARG A 1 172 ? 8.855 3.296 8.506 1.00 71.44 172 ARG A C 1
ATOM 1482 O O . ARG A 1 172 ? 8.074 4.096 8.018 1.00 71.44 172 ARG A O 1
ATOM 1489 N N . ASN A 1 173 ? 8.650 1.984 8.487 1.00 75.69 173 ASN A N 1
ATOM 1490 C CA . ASN A 1 173 ? 7.516 1.320 7.849 1.00 75.69 173 ASN A CA 1
ATOM 1491 C C . ASN A 1 173 ? 6.178 1.529 8.584 1.00 75.69 173 ASN A C 1
ATOM 1493 O O . ASN A 1 173 ? 5.127 1.270 8.011 1.00 75.69 173 ASN A O 1
ATOM 1497 N N . ARG A 1 174 ? 6.207 1.991 9.845 1.00 85.25 174 ARG A N 1
ATOM 1498 C CA . ARG A 1 174 ? 5.019 2.262 10.667 1.00 85.25 174 ARG A CA 1
ATOM 1499 C C . ARG A 1 174 ? 5.211 3.471 11.579 1.00 85.25 174 ARG A C 1
ATOM 1501 O O . ARG A 1 174 ? 6.294 3.675 12.130 1.00 85.25 174 ARG A O 1
ATOM 1508 N N . GLY A 1 175 ? 4.123 4.197 11.811 1.00 89.38 175 GLY A N 1
ATOM 1509 C CA . GLY A 1 175 ? 4.005 5.334 12.703 1.00 89.38 175 GLY A CA 1
ATOM 1510 C C . GLY A 1 175 ? 2.665 5.377 13.439 1.00 89.38 175 GLY A C 1
ATOM 1511 O O . GLY A 1 175 ? 1.688 4.751 13.037 1.00 89.38 175 GLY A O 1
ATOM 1512 N N . TYR A 1 176 ? 2.637 6.122 14.540 1.00 93.00 176 TYR A N 1
ATOM 1513 C CA . TYR A 1 176 ? 1.420 6.481 15.265 1.00 93.00 176 TYR A CA 1
ATOM 1514 C C . TYR A 1 176 ? 1.470 7.981 15.531 1.00 93.00 176 TYR A C 1
ATOM 1516 O O . TYR A 1 176 ? 2.362 8.443 16.248 1.00 93.00 176 TYR A O 1
ATOM 1524 N N . LEU A 1 177 ? 0.531 8.718 14.949 1.00 94.25 177 LEU A N 1
ATOM 1525 C CA . LEU A 1 177 ? 0.392 10.156 15.139 1.00 94.25 177 LEU A CA 1
ATOM 1526 C C . LEU A 1 177 ? -0.672 10.398 16.210 1.00 94.25 177 LEU A C 1
ATOM 1528 O O . LEU A 1 177 ? -1.856 10.176 15.962 1.00 94.25 177 LEU A O 1
ATOM 1532 N N . TYR A 1 178 ? -0.251 10.799 17.406 1.00 95.94 178 TYR A N 1
ATOM 1533 C CA . TYR A 1 178 ? -1.145 11.034 18.540 1.00 95.94 178 TYR A CA 1
ATOM 1534 C C . TYR A 1 178 ? -1.568 12.503 18.605 1.00 95.94 178 TYR A C 1
ATOM 1536 O O . TYR A 1 178 ? -0.711 13.381 18.570 1.00 95.94 178 TYR A O 1
ATOM 1544 N N . GLU A 1 179 ? -2.868 12.752 18.759 1.00 96.19 179 GLU A N 1
ATOM 1545 C CA . GLU A 1 179 ? -3.474 14.094 18.804 1.00 96.19 179 GLU A CA 1
ATOM 1546 C C . GLU A 1 179 ? -2.863 15.009 19.879 1.00 96.19 179 GLU A C 1
ATOM 1548 O O . GLU A 1 179 ? -2.688 16.198 19.661 1.00 96.19 179 GLU A O 1
ATOM 1553 N N . ASP A 1 180 ? -2.519 14.469 21.046 1.00 95.25 180 ASP A N 1
ATOM 1554 C CA . ASP A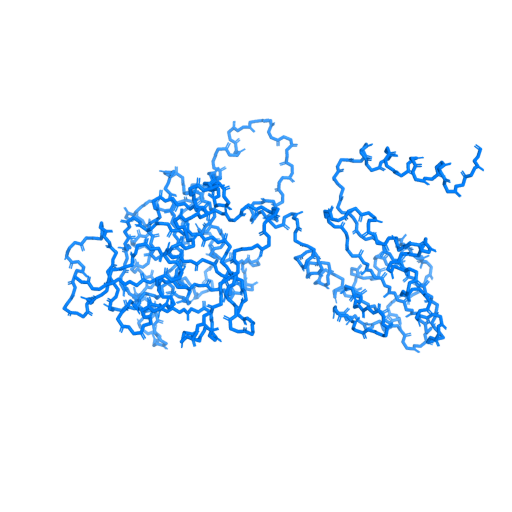 1 180 ? -1.965 15.235 22.170 1.00 95.25 180 ASP A CA 1
ATOM 1555 C C . ASP A 1 180 ? -0.457 15.503 22.053 1.00 95.25 180 ASP A C 1
ATOM 1557 O O . ASP A 1 180 ? 0.053 16.408 22.708 1.00 95.25 180 ASP A O 1
ATOM 1561 N N . LYS A 1 181 ? 0.261 14.710 21.251 1.00 94.25 181 LYS A N 1
ATOM 1562 C CA . LYS A 1 181 ? 1.711 14.852 21.046 1.00 94.25 181 LYS A CA 1
ATOM 1563 C C . LYS A 1 181 ? 2.066 15.619 19.786 1.00 94.25 181 LYS A C 1
ATOM 1565 O O . LYS A 1 181 ? 3.147 16.193 19.736 1.00 94.25 181 LYS A O 1
ATOM 1570 N N . HIS A 1 182 ? 1.192 15.547 18.786 1.00 94.31 182 HIS A N 1
ATOM 1571 C CA . HIS A 1 182 ? 1.381 16.152 17.476 1.00 94.31 182 HIS A CA 1
ATOM 1572 C C . HIS A 1 182 ? 0.110 16.896 17.033 1.00 94.31 182 HIS A C 1
ATOM 1574 O O . HIS A 1 182 ? -0.487 16.514 16.023 1.00 94.31 182 HIS A O 1
ATOM 1580 N N . PRO A 1 183 ? -0.385 17.876 17.815 1.00 94.81 183 PRO A N 1
ATOM 1581 C CA . PRO A 1 183 ? -1.707 18.467 17.607 1.00 94.81 183 PRO A CA 1
ATOM 1582 C C . PRO A 1 183 ? -1.846 19.147 16.243 1.00 94.81 183 PRO A C 1
ATOM 1584 O O . PRO A 1 183 ? -2.860 18.961 15.568 1.00 94.81 183 PRO A O 1
ATOM 1587 N N . GLU A 1 184 ? -0.819 19.880 15.808 1.00 95.00 184 GLU A N 1
ATOM 1588 C CA . GLU A 1 184 ? -0.842 20.601 14.534 1.00 95.00 184 GLU A CA 1
ATOM 1589 C C . GLU A 1 184 ? -0.838 19.637 13.346 1.00 95.00 184 GLU A C 1
ATOM 1591 O O . GLU A 1 184 ? -1.669 19.741 12.442 1.00 95.00 184 GLU A O 1
ATOM 1596 N N . ASP A 1 185 ? 0.044 18.638 13.368 1.00 94.56 185 ASP A N 1
ATOM 1597 C CA . ASP A 1 185 ? 0.124 17.634 12.303 1.00 94.56 185 ASP A CA 1
ATOM 1598 C C . ASP A 1 185 ? -1.121 16.738 12.261 1.00 94.56 185 ASP A C 1
ATOM 1600 O O . ASP A 1 185 ? -1.595 16.385 11.179 1.00 94.56 185 ASP A O 1
ATOM 1604 N N . TYR A 1 186 ? -1.692 16.410 13.426 1.00 95.81 186 TYR A N 1
ATOM 1605 C CA . TYR A 1 186 ? -2.947 15.666 13.525 1.00 95.81 186 TYR A CA 1
ATOM 1606 C C . TYR A 1 186 ? -4.087 16.428 12.863 1.00 95.81 186 TYR A C 1
ATOM 1608 O O . TYR A 1 186 ? -4.773 15.883 11.997 1.00 95.81 186 TYR A O 1
ATOM 1616 N N . LYS A 1 187 ? -4.249 17.704 13.221 1.00 95.31 187 LYS A N 1
ATOM 1617 C CA . LYS A 1 187 ? -5.289 18.566 12.663 1.00 95.31 187 LYS A CA 1
ATOM 1618 C C . LYS A 1 187 ? -5.116 18.765 11.157 1.00 95.31 187 LYS A C 1
ATOM 1620 O O . LYS A 1 187 ? -6.103 18.716 10.428 1.00 95.31 187 LYS A O 1
ATOM 1625 N N . LYS A 1 188 ? -3.879 18.940 10.673 1.00 94.31 188 LYS A N 1
ATOM 1626 C CA . LYS A 1 188 ? -3.579 19.029 9.233 1.00 94.31 188 LYS A CA 1
ATOM 1627 C C . LYS A 1 188 ? -4.043 17.783 8.480 1.00 94.31 188 LYS A C 1
ATOM 1629 O O . LYS A 1 188 ? -4.705 17.912 7.454 1.00 94.31 188 LYS A O 1
ATOM 1634 N N . ILE A 1 189 ? -3.721 16.592 8.989 1.00 93.88 189 ILE A N 1
ATOM 1635 C CA . ILE A 1 189 ? -4.135 15.328 8.366 1.00 93.88 189 ILE A CA 1
ATOM 1636 C C . ILE A 1 189 ? -5.659 15.166 8.411 1.00 93.88 189 ILE A C 1
ATOM 1638 O O . ILE A 1 189 ? -6.255 14.838 7.386 1.00 93.88 189 ILE A O 1
ATOM 1642 N N . GLU A 1 190 ? -6.296 15.427 9.557 1.00 95.25 190 GLU A N 1
ATOM 1643 C CA . GLU A 1 190 ? -7.753 15.305 9.720 1.00 95.25 190 GLU A CA 1
ATOM 1644 C C . GLU A 1 190 ? -8.503 16.208 8.728 1.00 95.25 190 GLU A C 1
ATOM 1646 O O . GLU A 1 190 ? -9.309 15.711 7.940 1.00 95.25 190 GLU A O 1
ATOM 1651 N N . LEU A 1 191 ? -8.152 17.499 8.672 1.00 93.81 191 LEU A N 1
ATOM 1652 C CA . LEU A 1 191 ? -8.763 18.457 7.745 1.00 93.81 191 LEU A CA 1
ATOM 1653 C C . LEU A 1 191 ? -8.544 18.069 6.281 1.00 93.81 191 LEU A C 1
ATOM 1655 O O . LEU A 1 191 ? -9.469 18.158 5.475 1.00 93.81 191 LEU A O 1
ATOM 1659 N N . LYS A 1 192 ? -7.337 17.615 5.925 1.00 91.31 192 LYS A N 1
ATOM 1660 C CA . LYS A 1 192 ? -7.012 17.243 4.545 1.00 91.31 192 LYS A CA 1
ATOM 1661 C C . LYS A 1 192 ? -7.807 16.018 4.085 1.00 91.31 192 LYS A C 1
ATOM 1663 O O . LYS A 1 192 ? -8.280 16.004 2.948 1.00 91.31 192 LYS A O 1
ATOM 1668 N N . ILE A 1 193 ? -7.981 15.014 4.952 1.00 92.44 193 ILE A N 1
ATOM 1669 C CA . ILE A 1 193 ? -8.820 13.838 4.673 1.00 92.44 193 ILE A CA 1
ATOM 1670 C C . ILE A 1 193 ? -10.269 14.271 4.436 1.00 92.44 193 ILE A C 1
ATOM 1672 O O . ILE A 1 193 ? -10.853 13.900 3.419 1.00 92.44 193 ILE A O 1
ATOM 1676 N N . GLU A 1 194 ? -10.839 15.076 5.335 1.00 91.81 194 GLU A N 1
ATOM 1677 C CA . GLU A 1 194 ? -12.224 15.548 5.221 1.00 91.81 194 GLU A CA 1
ATOM 1678 C C . GLU A 1 194 ? -12.449 16.379 3.952 1.00 91.81 194 GLU A C 1
ATOM 1680 O O . GLU A 1 194 ? -13.402 16.133 3.208 1.00 91.81 194 GLU A O 1
ATOM 1685 N N . GLU A 1 195 ? -11.543 17.316 3.659 1.00 91.44 195 GLU A N 1
ATOM 1686 C CA . GLU A 1 195 ? -11.575 18.137 2.448 1.00 91.44 195 GLU A CA 1
ATOM 1687 C C . GLU A 1 195 ? -11.526 17.267 1.185 1.00 91.44 195 GLU A C 1
ATOM 1689 O O . GLU A 1 195 ? -12.315 17.458 0.258 1.00 91.44 195 GLU A O 1
ATOM 1694 N N . CYS A 1 196 ? -10.617 16.292 1.137 1.00 89.56 196 CYS A N 1
ATOM 1695 C CA . CYS A 1 196 ? -10.427 15.477 -0.057 1.00 89.56 196 CYS A CA 1
ATOM 1696 C C . CYS A 1 196 ? -11.551 14.465 -0.273 1.00 89.56 196 CYS A C 1
ATOM 1698 O O . CYS A 1 196 ? -11.895 14.217 -1.425 1.00 89.56 196 CYS A O 1
ATOM 1700 N N . ILE A 1 197 ? -12.170 13.938 0.788 1.00 88.75 197 ILE A N 1
ATOM 1701 C CA . ILE A 1 197 ? -13.402 13.145 0.660 1.00 88.75 197 ILE A CA 1
ATOM 1702 C C . ILE A 1 197 ? -14.535 14.031 0.126 1.00 88.75 197 ILE A C 1
ATOM 1704 O O . ILE A 1 197 ? -15.201 13.661 -0.838 1.00 88.75 197 ILE A O 1
ATOM 1708 N N . LYS A 1 198 ? -14.732 15.228 0.701 1.00 89.81 198 LYS A N 1
ATOM 1709 C CA . LYS A 1 198 ? -15.808 16.149 0.296 1.00 89.81 198 LYS A CA 1
ATOM 1710 C C . LYS A 1 198 ? -15.684 16.599 -1.161 1.00 89.81 198 LYS A C 1
ATOM 1712 O O . LYS A 1 198 ? -16.688 16.700 -1.858 1.00 89.81 198 LYS A O 1
ATOM 1717 N N . ASN A 1 199 ? -14.460 16.854 -1.613 1.00 88.12 199 ASN A N 1
ATOM 1718 C CA . ASN A 1 199 ? -14.175 17.346 -2.960 1.00 88.12 199 ASN A CA 1
ATOM 1719 C C . ASN A 1 199 ? -13.947 16.216 -3.984 1.00 88.12 199 ASN A C 1
ATOM 1721 O O . ASN A 1 199 ? -13.505 16.499 -5.093 1.00 88.12 199 ASN A O 1
ATOM 1725 N N . GLY A 1 200 ? -14.189 14.949 -3.621 1.00 85.31 200 GLY A N 1
ATOM 1726 C CA . GLY A 1 200 ? -14.035 13.802 -4.526 1.00 85.31 200 GLY A CA 1
ATOM 1727 C C . GLY A 1 200 ? -12.589 13.463 -4.908 1.00 85.31 200 GLY A C 1
ATOM 1728 O O . GLY A 1 200 ? -12.365 12.696 -5.832 1.00 85.31 200 GLY A O 1
ATOM 1729 N N . LYS A 1 201 ? -11.594 14.017 -4.204 1.00 86.50 201 LYS A N 1
ATOM 1730 C CA . LYS A 1 201 ? -10.163 13.728 -4.420 1.00 86.50 201 LYS A CA 1
ATOM 1731 C C . LYS A 1 201 ? -9.727 12.400 -3.789 1.00 86.50 201 LYS A C 1
ATOM 1733 O O . LYS A 1 201 ? -8.728 11.811 -4.200 1.00 86.50 201 LYS A O 1
ATOM 1738 N N . LEU A 1 202 ? -10.454 11.962 -2.762 1.00 88.94 202 LEU A N 1
ATOM 1739 C CA . LEU A 1 202 ? -10.388 10.622 -2.190 1.00 88.94 202 LEU A CA 1
ATOM 1740 C C . LEU A 1 202 ? -11.641 9.862 -2.624 1.00 88.94 202 LEU A C 1
ATOM 1742 O O . LEU A 1 202 ? -12.738 10.113 -2.127 1.00 88.94 202 LEU A O 1
ATOM 1746 N N . GLU A 1 203 ? -11.467 8.940 -3.560 1.00 89.44 203 GLU A N 1
ATOM 1747 C CA . GLU A 1 203 ? -12.545 8.130 -4.113 1.00 89.44 203 GLU A CA 1
ATOM 1748 C C . GLU A 1 203 ? -12.738 6.867 -3.281 1.00 89.44 203 GLU A C 1
ATOM 1750 O O . GLU A 1 203 ? -11.778 6.290 -2.766 1.00 89.44 203 GLU A O 1
ATOM 1755 N N . LEU A 1 204 ? -13.984 6.409 -3.155 1.00 91.06 204 LEU A N 1
ATOM 1756 C CA . LEU A 1 204 ? -14.270 5.143 -2.492 1.00 91.06 204 LEU A CA 1
ATOM 1757 C C . LEU A 1 204 ? -13.638 3.998 -3.293 1.00 91.06 204 LEU A C 1
ATOM 1759 O O . LEU A 1 204 ? -14.029 3.728 -4.430 1.00 91.06 204 LEU A O 1
ATOM 1763 N N . PHE A 1 205 ? -12.676 3.313 -2.683 1.00 87.88 205 PHE A N 1
ATOM 1764 C CA . PHE A 1 205 ? -12.067 2.125 -3.254 1.00 87.88 205 PHE A CA 1
ATOM 1765 C C . PHE A 1 205 ? -13.092 0.992 -3.267 1.00 87.88 205 PHE A C 1
ATOM 1767 O O . PHE A 1 205 ? -13.772 0.738 -2.271 1.00 87.88 205 PHE A O 1
ATOM 1774 N N . LYS A 1 206 ? -13.207 0.316 -4.411 1.00 85.62 206 LYS A N 1
ATOM 1775 C CA . LYS A 1 206 ? -14.079 -0.845 -4.593 1.00 85.62 206 LYS A CA 1
ATOM 1776 C C . LYS A 1 206 ? -13.210 -2.104 -4.602 1.00 85.62 206 LYS A C 1
ATOM 1778 O O . LYS A 1 206 ? -12.738 -2.477 -5.679 1.00 85.62 206 LYS A O 1
ATOM 1783 N N . PRO A 1 207 ? -12.955 -2.719 -3.433 1.00 81.56 207 PRO A N 1
ATOM 1784 C CA . PRO A 1 207 ? -12.194 -3.957 -3.367 1.00 81.56 207 PRO A CA 1
ATOM 1785 C C . PRO A 1 207 ? -12.921 -5.061 -4.141 1.00 81.56 207 PRO A C 1
ATOM 1787 O O . PRO A 1 207 ? -14.145 -5.048 -4.295 1.00 81.56 207 PRO A O 1
ATOM 1790 N N . ILE A 1 208 ? -12.150 -6.009 -4.661 1.00 79.62 208 ILE A N 1
ATOM 1791 C CA . ILE A 1 208 ? -12.664 -7.091 -5.502 1.00 79.62 208 ILE A CA 1
ATOM 1792 C C . ILE A 1 208 ? -12.712 -8.380 -4.683 1.00 79.62 208 ILE A C 1
ATOM 1794 O O . ILE A 1 208 ? -11.753 -8.713 -3.993 1.00 79.62 208 ILE A O 1
ATOM 1798 N N . ASN A 1 209 ? -13.810 -9.126 -4.802 1.00 81.44 209 ASN A N 1
ATOM 1799 C CA . ASN A 1 209 ? -13.920 -10.497 -4.304 1.00 81.44 209 ASN A CA 1
ATOM 1800 C C . ASN A 1 209 ? -13.417 -11.482 -5.380 1.00 81.44 209 ASN A C 1
ATOM 1802 O O . ASN A 1 209 ? -13.871 -11.436 -6.522 1.00 81.44 209 ASN A O 1
ATOM 1806 N N . ILE A 1 210 ? -12.506 -12.398 -5.038 1.00 73.19 210 ILE A N 1
ATOM 1807 C CA . ILE A 1 210 ? -11.939 -13.354 -6.008 1.00 73.19 210 ILE A CA 1
ATOM 1808 C C . ILE A 1 210 ? -13.006 -14.301 -6.587 1.00 73.19 210 ILE A C 1
ATOM 1810 O O . ILE A 1 210 ? -12.976 -14.605 -7.780 1.00 73.19 210 ILE A O 1
ATOM 1814 N N . LYS A 1 211 ? -13.998 -14.726 -5.797 1.00 73.25 211 LYS A N 1
ATOM 1815 C CA . LYS A 1 211 ? -15.082 -15.596 -6.287 1.00 73.25 211 LYS A CA 1
ATOM 1816 C C . LYS A 1 211 ? -15.969 -14.908 -7.316 1.00 73.25 211 LYS A C 1
ATOM 1818 O O . LYS A 1 211 ? -16.497 -15.569 -8.213 1.00 73.25 211 LYS A O 1
ATOM 1823 N N . SER A 1 212 ? -16.140 -13.589 -7.213 1.00 69.25 212 SER A N 1
ATOM 1824 C CA . SER A 1 212 ? -16.925 -12.845 -8.202 1.00 69.25 212 SER A CA 1
ATOM 1825 C C . SER A 1 212 ? -16.216 -12.780 -9.558 1.00 69.25 212 SER A C 1
ATOM 1827 O O . SER A 1 212 ? -16.891 -12.800 -10.585 1.00 69.25 212 SER A O 1
ATOM 1829 N N . LEU A 1 213 ? -14.876 -12.818 -9.578 1.00 65.44 213 LEU A N 1
ATOM 1830 C CA . LEU A 1 213 ? -14.095 -12.929 -10.815 1.00 65.44 213 LEU A CA 1
ATOM 1831 C C . LEU A 1 213 ? -14.287 -14.285 -11.509 1.00 65.44 213 LEU A C 1
ATOM 1833 O O . LEU A 1 213 ? -14.311 -14.332 -12.732 1.00 65.44 213 LEU A O 1
ATOM 1837 N N . GLN A 1 214 ? -14.453 -15.374 -10.751 1.00 61.00 214 GLN A N 1
ATOM 1838 C CA . GLN A 1 214 ? -14.630 -16.722 -11.311 1.00 61.00 214 GLN A CA 1
ATOM 1839 C C . GLN A 1 214 ? -16.033 -16.968 -11.877 1.00 61.00 214 GLN A C 1
ATOM 1841 O O . GLN A 1 214 ? -16.176 -17.654 -12.883 1.00 61.00 214 GLN A O 1
ATOM 1846 N N . LYS A 1 215 ? -17.076 -16.413 -11.241 1.00 58.72 215 LYS A N 1
ATOM 1847 C CA . LYS A 1 215 ? -18.475 -16.580 -11.682 1.00 58.72 215 LYS A CA 1
ATOM 1848 C C . LYS A 1 215 ? -18.822 -15.779 -12.934 1.00 58.72 215 LYS A C 1
ATOM 1850 O O . LYS A 1 215 ? -19.816 -16.071 -13.592 1.00 58.72 215 LYS A O 1
ATOM 1855 N N . GLN A 1 216 ? -18.036 -14.759 -13.266 1.00 54.66 216 GLN A N 1
ATOM 1856 C CA . GLN A 1 216 ? -18.179 -14.069 -14.538 1.00 54.66 216 GLN A CA 1
ATOM 1857 C C . GLN A 1 216 ? -17.495 -14.912 -15.627 1.00 54.66 216 GLN A C 1
ATOM 1859 O O . GLN A 1 216 ? -16.349 -14.658 -15.985 1.00 54.66 216 GLN A O 1
ATOM 1864 N N . GLU A 1 217 ? -18.220 -15.888 -16.191 1.00 44.78 217 GLU A N 1
ATOM 1865 C CA . GLU A 1 217 ? -17.791 -16.789 -17.289 1.00 44.78 217 GLU A CA 1
ATOM 1866 C C . GLU A 1 217 ? -17.313 -16.077 -18.580 1.00 44.78 217 GLU A C 1
ATOM 1868 O O . GLU A 1 217 ? -17.005 -16.719 -19.581 1.00 44.78 217 GLU A O 1
ATOM 1873 N N . LYS A 1 218 ? -17.220 -14.745 -18.590 1.00 41.12 218 LYS A N 1
ATOM 1874 C CA . LYS A 1 218 ? -16.753 -13.922 -19.712 1.00 41.12 218 LYS A CA 1
ATOM 1875 C C . LYS A 1 218 ? -15.969 -12.687 -19.264 1.00 41.12 218 LYS A C 1
ATOM 1877 O O . LYS A 1 218 ? -16.095 -11.622 -19.863 1.00 41.12 218 LYS A O 1
ATOM 1882 N N . ILE A 1 219 ? -15.128 -12.788 -18.236 1.00 43.62 219 ILE A N 1
ATOM 1883 C CA . ILE A 1 219 ? -14.038 -11.814 -18.109 1.00 43.62 219 ILE A CA 1
ATOM 1884 C C . ILE A 1 219 ? -12.907 -12.267 -19.029 1.00 43.62 219 ILE A C 1
ATOM 1886 O O . ILE A 1 219 ? -11.936 -12.892 -18.615 1.00 43.62 219 ILE A O 1
ATOM 1890 N N . GLU A 1 220 ? -13.003 -11.876 -20.295 1.00 43.56 220 GLU A N 1
ATOM 1891 C CA . GLU A 1 220 ? -11.861 -11.770 -21.206 1.00 43.56 220 GLU A CA 1
ATOM 1892 C C . GLU A 1 220 ? -10.961 -10.585 -20.780 1.00 43.56 220 GLU A C 1
ATOM 1894 O O . GLU A 1 220 ? -10.585 -9.719 -21.562 1.00 43.56 220 GLU A O 1
ATOM 1899 N N . ILE A 1 221 ? -10.650 -10.489 -19.487 1.00 44.53 221 ILE A N 1
ATOM 1900 C CA . ILE A 1 221 ? -9.712 -9.518 -18.940 1.00 44.53 221 ILE A CA 1
ATOM 1901 C C . ILE A 1 221 ? -8.633 -10.342 -18.265 1.00 44.53 221 ILE A C 1
ATOM 1903 O O . ILE A 1 221 ? -8.798 -10.826 -17.146 1.00 44.53 221 ILE A O 1
ATOM 1907 N N . LYS A 1 222 ? -7.505 -10.478 -18.963 1.00 50.06 222 LYS A N 1
ATOM 1908 C CA . LYS A 1 222 ? -6.218 -10.853 -18.376 1.00 50.06 222 LYS A CA 1
ATOM 1909 C C . LYS A 1 222 ? -5.807 -9.761 -17.373 1.00 50.06 222 LYS A C 1
ATOM 1911 O O . LYS A 1 222 ? -4.895 -8.993 -17.650 1.00 50.06 222 LYS A O 1
ATOM 1916 N N . LYS A 1 223 ? -6.519 -9.627 -16.246 1.00 52.28 223 LYS A N 1
ATOM 1917 C CA . LYS A 1 223 ? -6.100 -8.760 -15.141 1.00 52.28 223 LYS A CA 1
ATOM 1918 C C . LYS A 1 223 ? -4.887 -9.420 -14.507 1.00 52.28 223 LYS A C 1
ATOM 1920 O O . LYS A 1 223 ? -4.984 -10.509 -13.949 1.00 52.28 223 LYS A O 1
ATOM 1925 N N . THR A 1 224 ? -3.740 -8.781 -14.650 1.00 58.50 224 THR A N 1
ATOM 1926 C CA . THR A 1 224 ? -2.497 -9.177 -13.997 1.00 58.50 224 THR A CA 1
ATOM 1927 C C . THR A 1 224 ? -2.558 -8.839 -12.505 1.00 58.50 224 THR A C 1
ATOM 1929 O O . THR A 1 224 ? -3.392 -8.045 -12.067 1.00 58.50 224 THR A O 1
ATOM 1932 N N . PHE A 1 225 ? -1.647 -9.393 -11.701 1.00 58.78 225 PHE A N 1
ATOM 1933 C CA . PHE A 1 225 ? -1.478 -8.981 -10.300 1.00 58.78 225 PHE A CA 1
ATOM 1934 C C . PHE A 1 225 ? -1.299 -7.456 -10.160 1.00 58.78 225 PHE A C 1
ATOM 1936 O O . PHE A 1 225 ? -1.847 -6.836 -9.254 1.00 58.78 225 PHE A O 1
ATOM 1943 N N . ILE A 1 226 ? -0.620 -6.830 -11.126 1.00 64.00 226 ILE A N 1
ATOM 1944 C CA . ILE A 1 226 ? -0.431 -5.378 -11.191 1.00 64.00 226 ILE A CA 1
ATOM 1945 C C . ILE A 1 226 ? -1.776 -4.648 -11.355 1.00 64.00 226 ILE A C 1
ATOM 1947 O O . ILE A 1 226 ? -1.978 -3.595 -10.747 1.00 64.00 226 ILE A O 1
ATOM 1951 N N . ASP A 1 227 ? -2.709 -5.202 -12.136 1.00 60.69 227 ASP A N 1
ATOM 1952 C CA . ASP A 1 227 ? -4.060 -4.650 -12.297 1.00 60.69 227 ASP A CA 1
ATOM 1953 C C . ASP A 1 227 ? -4.889 -4.792 -11.015 1.00 60.69 227 ASP A C 1
ATOM 1955 O O . ASP A 1 227 ? -5.640 -3.881 -10.670 1.00 60.69 227 ASP A O 1
ATOM 1959 N N . LEU A 1 228 ? -4.729 -5.903 -10.286 1.00 59.31 228 LEU A N 1
ATOM 1960 C CA . LEU A 1 228 ? -5.408 -6.133 -9.005 1.00 59.31 228 LEU A CA 1
ATOM 1961 C C . LEU A 1 228 ? -4.930 -5.163 -7.923 1.00 59.31 228 LEU A C 1
ATOM 1963 O O . LEU A 1 228 ? -5.749 -4.587 -7.212 1.00 59.31 228 LEU A O 1
ATOM 1967 N N . CYS A 1 229 ? -3.625 -4.907 -7.848 1.00 57.94 229 CYS A N 1
ATOM 1968 C CA . CYS A 1 229 ? -3.072 -3.899 -6.945 1.00 57.94 229 CYS A CA 1
ATOM 1969 C C . CYS A 1 229 ? -3.252 -2.460 -7.472 1.00 57.94 229 CYS A C 1
ATOM 1971 O O . CYS A 1 229 ? -2.868 -1.507 -6.796 1.00 57.94 229 CYS A O 1
ATOM 1973 N N . MET A 1 230 ? -3.826 -2.287 -8.671 1.00 59.31 230 MET A N 1
ATOM 1974 C CA . MET A 1 230 ? -3.961 -1.011 -9.376 1.00 59.31 230 MET A CA 1
ATOM 1975 C C . MET A 1 230 ? -2.636 -0.238 -9.489 1.00 59.31 230 MET A C 1
ATOM 1977 O O . MET A 1 230 ? -2.602 0.968 -9.272 1.00 59.31 230 MET A O 1
ATOM 1981 N N . PHE A 1 231 ? -1.539 -0.925 -9.812 1.00 64.81 231 PHE A N 1
ATOM 1982 C CA . PHE A 1 231 ? -0.243 -0.318 -10.155 1.00 64.81 231 PHE A CA 1
ATOM 1983 C C . PHE A 1 231 ? 0.026 -0.343 -11.656 1.00 64.81 231 PHE A C 1
ATOM 1985 O O . PHE A 1 231 ? 1.134 -0.047 -12.101 1.00 64.81 231 PHE A O 1
ATOM 1992 N N . ASN A 1 232 ? -1.000 -0.636 -12.452 1.00 62.78 232 ASN A N 1
ATOM 1993 C CA . ASN A 1 232 ? -0.945 -0.691 -13.911 1.00 62.78 232 ASN A CA 1
ATOM 1994 C C . ASN A 1 232 ? -0.626 0.664 -14.564 1.00 62.78 232 ASN A C 1
ATOM 1996 O O . ASN A 1 232 ? -0.500 0.740 -15.781 1.00 62.78 232 ASN A O 1
ATOM 2000 N N . TYR A 1 233 ? -0.464 1.704 -13.748 1.00 64.75 233 TYR A N 1
ATOM 2001 C CA . TYR A 1 233 ? -0.063 3.053 -14.111 1.00 64.75 233 TYR A CA 1
ATOM 2002 C C . TYR A 1 233 ? 1.279 3.509 -13.514 1.00 64.75 233 TYR A C 1
ATOM 2004 O O . TYR A 1 233 ? 1.717 4.628 -13.774 1.00 64.75 233 TYR A O 1
ATOM 2012 N N . ASN A 1 234 ? 1.930 2.695 -12.678 1.00 68.56 234 ASN A N 1
ATOM 2013 C CA . ASN A 1 234 ? 3.144 3.091 -11.969 1.00 68.56 234 ASN A CA 1
ATOM 2014 C C . ASN A 1 234 ? 4.399 2.647 -12.733 1.00 68.56 234 ASN A C 1
ATOM 2016 O O . ASN A 1 234 ? 4.817 1.494 -12.632 1.00 68.56 234 ASN A O 1
ATOM 2020 N N . GLU A 1 235 ? 5.029 3.585 -13.445 1.00 72.00 235 GLU A N 1
ATOM 2021 C CA . GLU A 1 235 ? 6.263 3.358 -14.217 1.00 72.00 235 GLU A CA 1
ATOM 2022 C C . GLU A 1 235 ? 7.365 2.686 -13.383 1.00 72.00 235 GLU A C 1
ATOM 2024 O O . GLU A 1 235 ? 7.998 1.741 -13.850 1.00 72.00 235 GLU A O 1
ATOM 2029 N N . GLN A 1 236 ? 7.521 3.063 -12.109 1.00 75.44 236 GLN A N 1
ATOM 2030 C CA . GLN A 1 236 ? 8.532 2.479 -11.227 1.00 75.44 236 GLN A CA 1
ATOM 2031 C C . GLN A 1 236 ? 8.291 0.990 -10.948 1.00 75.44 236 GLN A C 1
ATOM 2033 O O . GLN A 1 236 ? 9.252 0.226 -10.826 1.00 75.44 236 GLN A O 1
ATOM 2038 N N . VAL A 1 237 ? 7.029 0.563 -10.837 1.00 74.06 237 VAL A N 1
ATOM 2039 C CA . VAL A 1 237 ? 6.679 -0.852 -10.627 1.00 74.06 237 VAL A CA 1
ATOM 2040 C C . VAL A 1 237 ? 7.078 -1.673 -11.848 1.00 74.06 237 VAL A C 1
ATOM 2042 O O . VAL A 1 237 ? 7.748 -2.693 -11.694 1.00 74.06 237 VAL A O 1
ATOM 2045 N N . PHE A 1 238 ? 6.779 -1.193 -13.055 1.00 77.12 238 PHE A N 1
ATOM 2046 C CA . PHE A 1 238 ? 7.206 -1.857 -14.288 1.00 77.12 238 PHE A CA 1
ATOM 2047 C C . PHE A 1 238 ? 8.730 -1.851 -14.455 1.00 77.12 238 PHE A C 1
ATOM 2049 O O . PHE A 1 238 ? 9.295 -2.884 -14.809 1.00 77.12 238 PHE A O 1
ATOM 2056 N N . THR A 1 239 ? 9.418 -0.758 -14.102 1.00 81.38 239 THR A N 1
ATOM 2057 C CA . THR A 1 239 ? 10.892 -0.706 -14.064 1.00 81.38 239 THR A CA 1
ATOM 2058 C C . THR A 1 239 ? 11.476 -1.740 -13.117 1.00 81.38 239 THR A C 1
ATOM 2060 O O . THR A 1 239 ? 12.442 -2.415 -13.465 1.00 81.38 239 THR A O 1
ATOM 2063 N N . ASN A 1 240 ? 10.887 -1.913 -11.935 1.00 78.00 240 ASN A N 1
ATOM 2064 C CA . ASN A 1 240 ? 11.336 -2.929 -10.990 1.00 78.00 240 ASN A CA 1
ATOM 2065 C C . ASN A 1 240 ? 11.114 -4.344 -11.536 1.00 78.00 240 ASN A C 1
ATOM 2067 O O . ASN A 1 240 ? 12.032 -5.154 -11.471 1.00 78.00 240 ASN A O 1
ATOM 2071 N N . ILE A 1 241 ? 9.938 -4.625 -12.101 1.00 80.81 241 ILE A N 1
ATOM 2072 C CA . ILE A 1 241 ? 9.603 -5.944 -12.653 1.00 80.81 241 ILE A CA 1
ATOM 2073 C C . ILE A 1 241 ? 10.530 -6.293 -13.817 1.00 80.81 241 ILE A C 1
ATOM 2075 O O . ILE A 1 241 ? 11.144 -7.358 -13.812 1.00 80.81 241 ILE A O 1
ATOM 2079 N N . LEU A 1 242 ? 10.689 -5.382 -14.779 1.00 84.12 242 LEU A N 1
ATOM 2080 C CA . LEU A 1 242 ? 11.581 -5.583 -15.916 1.00 84.12 242 LEU A CA 1
ATOM 2081 C C . LEU A 1 242 ? 13.033 -5.744 -15.483 1.00 84.12 242 LEU A C 1
ATOM 2083 O O . LEU A 1 242 ? 13.703 -6.647 -15.968 1.00 84.12 242 LEU A O 1
ATOM 2087 N N . TYR A 1 243 ? 13.518 -4.923 -14.547 1.00 86.31 243 TYR A N 1
ATOM 2088 C CA . TYR A 1 243 ? 14.871 -5.077 -14.021 1.00 86.31 243 TYR A CA 1
ATOM 2089 C C . TYR A 1 243 ? 15.069 -6.457 -13.385 1.00 86.31 243 TYR A C 1
ATOM 2091 O O . TYR A 1 243 ? 16.075 -7.105 -13.655 1.00 86.31 243 TYR A O 1
ATOM 2099 N N . THR A 1 244 ? 14.108 -6.933 -12.587 1.00 82.06 244 THR A N 1
ATOM 2100 C CA . THR A 1 244 ? 14.172 -8.265 -11.973 1.00 82.06 244 THR A CA 1
ATOM 2101 C C . THR A 1 244 ? 14.207 -9.357 -13.039 1.00 82.06 244 THR A C 1
ATOM 2103 O O . THR A 1 244 ? 15.096 -10.201 -13.008 1.00 82.06 244 THR A O 1
ATOM 2106 N N . ILE A 1 245 ? 13.312 -9.315 -14.027 1.00 82.06 245 ILE A N 1
ATOM 2107 C CA . ILE A 1 245 ? 13.267 -10.303 -15.115 1.00 82.06 245 ILE A CA 1
ATOM 2108 C C . ILE A 1 245 ? 14.574 -10.301 -15.923 1.00 82.06 245 ILE A C 1
ATOM 2110 O O . ILE A 1 245 ? 15.168 -11.353 -16.148 1.00 82.06 245 ILE A O 1
ATOM 2114 N N . LEU A 1 246 ? 15.062 -9.126 -16.318 1.00 87.62 246 LEU A N 1
ATOM 2115 C CA . LEU A 1 246 ? 16.280 -8.984 -17.118 1.00 87.62 246 LEU A CA 1
ATOM 2116 C C . LEU A 1 246 ? 17.564 -9.198 -16.300 1.00 87.62 246 LEU A C 1
ATOM 2118 O O . LEU A 1 246 ? 18.639 -9.340 -16.870 1.00 87.62 246 LEU A O 1
ATOM 2122 N N . SER A 1 247 ? 17.491 -9.245 -14.969 1.00 85.06 247 SER A N 1
ATOM 2123 C CA . SER A 1 247 ? 18.645 -9.604 -14.134 1.00 85.06 247 SER A CA 1
ATOM 2124 C C . SER A 1 247 ? 19.019 -11.085 -14.255 1.00 85.06 247 SER A C 1
ATOM 2126 O O . SER A 1 247 ? 20.175 -11.453 -14.029 1.00 85.06 247 SER A O 1
ATOM 2128 N N . TYR A 1 248 ? 18.078 -11.932 -14.685 1.00 84.81 248 TYR A N 1
ATOM 2129 C CA . TYR A 1 248 ? 18.361 -13.316 -15.039 1.00 84.81 248 TYR A CA 1
ATOM 2130 C C . TYR A 1 248 ? 19.104 -13.355 -16.375 1.00 84.81 248 TYR A C 1
ATOM 2132 O O . TYR A 1 248 ? 18.520 -13.104 -17.429 1.00 84.81 248 TYR A O 1
ATOM 2140 N N . LYS A 1 249 ? 20.392 -13.724 -16.335 1.00 84.19 249 LYS A N 1
ATOM 2141 C CA . LYS A 1 249 ? 21.287 -13.744 -17.507 1.00 84.19 249 LYS A CA 1
ATOM 2142 C C . LYS A 1 249 ? 20.666 -14.438 -18.725 1.00 84.19 249 LYS A C 1
ATOM 2144 O O . LYS A 1 249 ? 20.710 -13.889 -19.816 1.00 84.19 249 LYS A O 1
ATOM 2149 N N . ASN A 1 250 ? 20.040 -15.600 -18.535 1.00 85.31 250 ASN A N 1
ATOM 2150 C CA . ASN A 1 250 ? 19.423 -16.346 -19.638 1.00 85.31 250 ASN A CA 1
ATOM 2151 C C . ASN A 1 250 ? 18.274 -15.569 -20.292 1.00 85.31 250 ASN A C 1
ATOM 2153 O O . ASN A 1 250 ? 18.162 -15.555 -21.511 1.00 85.31 250 ASN A O 1
ATOM 2157 N N . VAL A 1 251 ? 17.446 -14.893 -19.492 1.00 87.06 251 VAL A N 1
ATOM 2158 C CA . VAL A 1 251 ? 16.328 -14.089 -20.001 1.00 87.06 251 VAL A CA 1
ATOM 2159 C C . VAL A 1 251 ? 16.841 -12.844 -20.719 1.00 87.06 251 VAL A C 1
ATOM 2161 O O . VAL A 1 251 ? 16.327 -12.487 -21.773 1.00 87.06 251 VAL A O 1
ATOM 2164 N N . PHE A 1 252 ? 17.884 -12.205 -20.187 1.00 89.38 252 PHE A N 1
ATOM 2165 C CA . PHE A 1 252 ? 18.513 -11.066 -20.848 1.00 89.38 252 PHE A CA 1
ATOM 2166 C C . PHE A 1 252 ? 19.153 -11.443 -22.186 1.00 89.38 252 PHE A C 1
ATOM 2168 O O . PHE A 1 252 ? 19.023 -10.702 -23.154 1.00 89.38 252 PHE A O 1
ATOM 2175 N N . ASN A 1 253 ? 19.799 -12.607 -22.260 1.00 88.19 253 ASN A N 1
ATOM 2176 C CA . ASN A 1 253 ? 20.363 -13.116 -23.505 1.00 88.19 253 ASN A CA 1
ATOM 2177 C C . ASN A 1 253 ? 19.265 -13.369 -24.542 1.00 88.19 253 ASN A C 1
ATOM 2179 O O . ASN A 1 253 ? 19.368 -12.844 -25.643 1.00 88.19 253 ASN A O 1
ATOM 2183 N N . LEU A 1 254 ? 18.175 -14.051 -24.163 1.00 88.00 254 LEU A N 1
ATOM 2184 C CA . LEU A 1 254 ? 17.012 -14.253 -25.040 1.00 88.00 254 LEU A CA 1
ATOM 2185 C C . LEU A 1 254 ? 16.421 -12.925 -25.532 1.00 88.00 254 LEU A C 1
ATOM 2187 O O . LEU A 1 254 ? 16.062 -12.794 -26.697 1.00 88.00 254 LEU A O 1
ATOM 2191 N N . PHE A 1 255 ? 16.352 -11.917 -24.660 1.00 89.19 255 PHE A N 1
ATOM 2192 C CA . PHE A 1 255 ? 15.920 -10.576 -25.046 1.00 89.19 255 PHE A CA 1
ATOM 2193 C C . PHE A 1 255 ? 16.837 -9.963 -26.120 1.00 89.19 255 PHE A C 1
ATOM 2195 O O . PHE A 1 255 ? 16.350 -9.354 -27.070 1.00 89.19 255 PHE A O 1
ATOM 2202 N N . LEU A 1 256 ? 18.158 -10.120 -26.007 1.00 88.44 256 LEU A N 1
ATOM 2203 C CA . LEU A 1 256 ? 19.092 -9.590 -27.003 1.00 88.44 256 LEU A CA 1
ATOM 2204 C C . LEU A 1 256 ? 19.110 -10.397 -28.304 1.00 88.44 256 LEU A C 1
ATOM 2206 O O . LEU A 1 256 ? 19.237 -9.798 -29.369 1.00 88.44 256 LEU A O 1
ATOM 2210 N N . GLU A 1 257 ? 18.944 -11.714 -28.232 1.00 87.38 257 GLU A N 1
ATOM 2211 C CA . GLU A 1 257 ? 18.802 -12.574 -29.412 1.00 87.38 257 GLU A CA 1
ATOM 2212 C C . GLU A 1 257 ? 17.575 -12.175 -30.239 1.00 87.38 257 GLU A C 1
ATOM 2214 O O . GLU A 1 257 ? 17.665 -12.068 -31.461 1.00 87.38 257 GLU A O 1
ATOM 2219 N N . GLU A 1 258 ? 16.456 -11.887 -29.569 1.00 87.12 258 GLU A N 1
ATOM 2220 C CA . GLU A 1 258 ? 15.207 -11.480 -30.217 1.00 87.12 258 GLU A CA 1
ATOM 2221 C C . GLU A 1 258 ? 15.295 -10.074 -30.833 1.00 87.12 258 GLU A C 1
ATOM 2223 O O . GLU A 1 258 ? 14.832 -9.848 -31.950 1.00 87.12 258 GLU A O 1
ATOM 2228 N N . PHE A 1 259 ? 15.879 -9.108 -30.113 1.00 83.44 259 PHE A N 1
ATOM 2229 C CA . PHE A 1 259 ? 15.758 -7.687 -30.466 1.00 83.44 259 PHE A CA 1
ATOM 2230 C C . PHE A 1 259 ? 17.043 -7.013 -30.965 1.00 83.44 259 PHE A C 1
ATOM 2232 O O . PHE A 1 259 ? 16.996 -5.836 -31.334 1.00 83.44 259 PHE A O 1
ATOM 2239 N N . TYR A 1 260 ? 18.185 -7.703 -30.973 1.00 84.38 260 TYR A N 1
ATOM 2240 C CA . TYR A 1 260 ? 19.446 -7.161 -31.483 1.00 84.38 260 TYR A CA 1
ATOM 2241 C C . TYR A 1 260 ? 20.111 -8.063 -32.526 1.00 84.38 260 TYR A C 1
ATOM 2243 O O . TYR A 1 260 ? 20.117 -7.697 -33.700 1.00 84.38 260 TYR A O 1
ATOM 2251 N N . ASP A 1 261 ? 20.699 -9.191 -32.121 1.00 82.06 261 ASP A N 1
ATOM 2252 C CA . ASP A 1 261 ? 21.455 -10.062 -33.029 1.00 82.06 261 ASP A CA 1
ATOM 2253 C C . ASP A 1 261 ? 21.537 -11.502 -32.501 1.00 82.06 261 ASP A C 1
ATOM 2255 O O . ASP A 1 261 ? 22.409 -11.861 -31.709 1.00 82.06 261 ASP A O 1
ATOM 2259 N N . LYS A 1 262 ? 20.638 -12.348 -32.999 1.00 80.62 262 LYS A N 1
ATOM 2260 C CA . LYS A 1 262 ? 20.548 -13.776 -32.668 1.00 80.62 262 LYS A CA 1
ATOM 2261 C C . LYS A 1 262 ? 21.846 -14.575 -32.853 1.00 80.62 262 LYS A C 1
ATOM 2263 O O . LYS A 1 262 ? 21.976 -15.638 -32.257 1.00 80.62 262 LYS A O 1
ATOM 2268 N N . ASP A 1 263 ? 22.780 -14.106 -33.684 1.00 81.69 263 ASP A N 1
ATOM 2269 C CA . ASP A 1 263 ? 23.996 -14.849 -34.023 1.00 81.69 263 ASP A CA 1
ATOM 2270 C C . ASP A 1 263 ? 25.168 -14.499 -33.076 1.00 81.69 263 ASP A C 1
ATOM 2272 O O . ASP A 1 263 ? 26.256 -15.080 -33.159 1.00 81.69 263 ASP A O 1
ATOM 2276 N N . LEU A 1 264 ? 24.968 -13.571 -32.128 1.00 80.75 264 LEU A N 1
ATOM 2277 C CA . LEU A 1 264 ? 25.949 -13.254 -31.092 1.00 80.75 264 LEU A CA 1
ATOM 2278 C C . LEU A 1 264 ? 25.928 -14.269 -29.945 1.00 80.75 264 LEU A C 1
ATOM 2280 O O . LEU A 1 264 ? 24.903 -14.543 -29.331 1.00 80.75 264 LEU A O 1
ATOM 2284 N N . ASN A 1 265 ? 27.113 -14.731 -29.538 1.00 81.25 265 ASN A N 1
ATOM 2285 C CA . ASN A 1 265 ? 27.255 -15.521 -28.316 1.00 81.25 265 ASN A CA 1
ATOM 2286 C C . ASN A 1 265 ? 27.169 -14.628 -27.061 1.00 81.25 265 ASN A C 1
ATOM 2288 O O . ASN A 1 265 ? 28.181 -14.167 -26.524 1.00 81.25 265 ASN A O 1
ATOM 2292 N N . TYR A 1 266 ? 25.952 -14.380 -26.577 1.00 81.31 266 TYR A N 1
ATOM 2293 C CA . TYR A 1 266 ? 25.709 -13.530 -25.407 1.00 81.31 266 TYR A CA 1
ATOM 2294 C C . TYR A 1 266 ? 26.222 -14.112 -24.086 1.00 81.31 266 TYR A C 1
ATOM 2296 O O . TYR A 1 266 ? 26.450 -13.366 -23.133 1.00 81.31 266 TYR A O 1
ATOM 2304 N N . ASN A 1 267 ? 26.489 -15.419 -24.008 1.00 77.81 267 ASN A N 1
ATOM 2305 C CA . ASN A 1 267 ? 27.044 -16.024 -22.794 1.00 77.81 267 ASN A CA 1
ATOM 2306 C C . ASN A 1 267 ? 28.441 -15.491 -22.453 1.00 77.81 267 ASN A C 1
ATOM 2308 O O . ASN A 1 267 ? 28.780 -15.395 -21.269 1.00 77.81 267 ASN A O 1
ATOM 2312 N N . GLU A 1 268 ? 29.202 -15.087 -23.468 1.00 78.12 268 GLU A N 1
ATOM 2313 C CA . GLU A 1 268 ? 30.530 -14.476 -23.343 1.00 78.12 268 GLU A CA 1
ATOM 2314 C C . GLU A 1 268 ? 30.463 -12.952 -23.152 1.00 78.12 268 GLU A C 1
ATOM 2316 O O . GLU A 1 268 ? 31.431 -12.306 -22.737 1.00 78.12 268 GLU A O 1
ATOM 2321 N N . LEU A 1 269 ? 29.300 -12.354 -23.420 1.00 74.94 269 LEU A N 1
ATOM 2322 C CA . LEU A 1 269 ? 29.062 -10.931 -23.262 1.00 74.94 269 LEU A CA 1
ATOM 2323 C C . LEU A 1 269 ? 28.587 -10.655 -21.831 1.00 74.94 269 LEU A C 1
ATOM 2325 O O . LEU A 1 269 ? 27.402 -10.615 -21.532 1.00 74.94 269 LEU A O 1
ATOM 2329 N N . ASN A 1 270 ? 29.535 -10.435 -20.921 1.00 82.75 270 ASN A N 1
ATOM 2330 C CA . ASN A 1 270 ? 29.251 -10.077 -19.528 1.00 82.75 270 ASN A CA 1
ATOM 2331 C C . ASN A 1 270 ? 28.656 -8.659 -19.403 1.00 82.75 270 ASN A C 1
ATOM 2333 O O . ASN A 1 270 ? 29.375 -7.687 -19.160 1.00 82.75 270 ASN A O 1
ATOM 2337 N N . PHE A 1 271 ? 27.342 -8.533 -19.589 1.00 90.00 271 PHE A N 1
ATOM 2338 C CA . PHE A 1 271 ? 26.612 -7.287 -19.364 1.00 90.00 271 PHE A CA 1
ATOM 2339 C C . PHE A 1 271 ? 26.432 -6.994 -17.872 1.00 90.00 271 PHE A C 1
ATOM 2341 O O . PHE A 1 271 ? 26.137 -7.881 -17.074 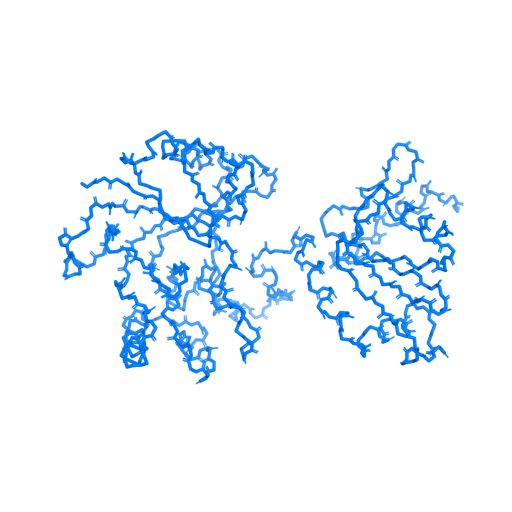1.00 90.00 271 PHE A O 1
ATOM 2348 N N . ILE A 1 272 ? 26.565 -5.720 -17.510 1.00 89.88 272 ILE A N 1
ATOM 2349 C CA . ILE A 1 272 ? 26.254 -5.209 -16.175 1.00 89.88 272 ILE A CA 1
ATOM 2350 C C . ILE A 1 272 ? 24.955 -4.418 -16.270 1.00 89.88 272 ILE A C 1
ATOM 2352 O O . ILE A 1 272 ? 24.941 -3.347 -16.879 1.00 89.88 272 ILE A O 1
ATOM 2356 N N . LEU A 1 273 ? 23.891 -4.933 -15.653 1.00 92.19 273 LEU A N 1
ATOM 2357 C CA . LEU A 1 273 ? 22.608 -4.242 -15.535 1.00 92.19 273 LEU A CA 1
ATOM 2358 C C . LEU A 1 273 ? 22.602 -3.259 -14.362 1.00 92.19 273 LEU A C 1
ATOM 2360 O O . LEU A 1 273 ? 23.126 -3.534 -13.284 1.00 92.19 273 LEU A O 1
ATOM 2364 N N . LYS A 1 274 ? 21.958 -2.113 -14.566 1.00 90.81 274 LYS A N 1
ATOM 2365 C CA . LYS A 1 274 ? 21.727 -1.070 -13.568 1.00 90.81 274 LYS A CA 1
ATOM 2366 C C . LYS A 1 274 ? 20.313 -0.532 -13.722 1.00 90.81 274 LYS A C 1
ATOM 2368 O O . LYS A 1 274 ? 19.861 -0.264 -14.830 1.00 90.81 274 LYS A O 1
ATOM 2373 N N . LYS A 1 275 ? 19.645 -0.326 -12.594 1.00 90.31 275 LYS A N 1
ATOM 2374 C CA . LYS A 1 275 ? 18.356 0.363 -12.511 1.00 90.31 275 LYS A CA 1
ATOM 2375 C C . LYS A 1 275 ? 18.572 1.833 -12.155 1.00 90.31 275 LYS A C 1
ATOM 2377 O O . LYS A 1 275 ? 19.496 2.133 -11.400 1.00 90.31 275 LYS A O 1
ATOM 2382 N N . GLU A 1 276 ? 17.717 2.722 -12.659 1.00 84.19 276 GLU A N 1
ATOM 2383 C CA . GLU A 1 276 ? 17.742 4.163 -12.368 1.00 84.19 276 GLU A CA 1
ATOM 2384 C C . GLU A 1 276 ? 19.134 4.793 -12.593 1.00 84.19 276 GLU A C 1
ATOM 2386 O O . GLU A 1 276 ? 19.645 5.575 -11.782 1.00 84.19 276 GLU A O 1
ATOM 2391 N N . HIS A 1 277 ? 19.784 4.432 -13.703 1.00 89.06 277 HIS A N 1
ATOM 2392 C CA . HIS A 1 277 ? 21.150 4.846 -13.988 1.00 89.06 277 HIS A CA 1
ATOM 2393 C C . HIS A 1 277 ? 21.216 6.345 -14.300 1.00 89.06 277 HIS A C 1
ATOM 2395 O O . HIS A 1 277 ? 20.722 6.827 -15.320 1.00 89.06 277 HIS A O 1
ATOM 2401 N N . LYS A 1 278 ? 21.833 7.104 -13.392 1.00 87.62 278 LYS A N 1
ATOM 2402 C CA . LYS A 1 278 ? 21.967 8.555 -13.515 1.00 87.62 278 LYS A CA 1
ATOM 2403 C C . LYS A 1 278 ? 23.041 8.924 -14.535 1.00 87.62 278 LYS A C 1
ATOM 2405 O O . LYS A 1 278 ? 24.184 8.491 -14.411 1.00 87.62 278 LYS A O 1
ATOM 2410 N N . ILE A 1 279 ? 22.687 9.806 -15.463 1.00 86.81 279 ILE A N 1
ATOM 2411 C CA . ILE A 1 279 ? 23.595 10.376 -16.460 1.00 86.81 279 ILE A CA 1
ATOM 2412 C C . ILE A 1 279 ? 23.493 11.907 -16.470 1.00 86.81 279 ILE A C 1
ATOM 2414 O O . ILE A 1 279 ? 22.636 12.508 -15.813 1.00 86.81 279 ILE A O 1
ATOM 2418 N N . LYS A 1 280 ? 24.351 12.571 -17.248 1.00 79.62 280 LYS A N 1
ATOM 2419 C CA . LYS A 1 280 ? 24.184 13.999 -17.531 1.00 79.62 280 LYS A CA 1
ATOM 2420 C C . LYS A 1 280 ? 22.967 14.175 -18.445 1.00 79.62 280 LYS A C 1
ATOM 2422 O O . LYS A 1 280 ? 22.977 13.700 -19.571 1.00 79.62 280 LYS A O 1
ATOM 2427 N N . GLY A 1 281 ? 21.928 14.850 -17.954 1.00 75.69 281 GLY A N 1
ATOM 2428 C CA . GLY A 1 281 ? 20.703 15.113 -18.722 1.00 75.69 281 GLY A CA 1
ATOM 2429 C C . GLY A 1 281 ? 19.552 14.131 -18.483 1.00 75.69 281 GLY A C 1
ATOM 2430 O O . GLY A 1 281 ? 18.522 14.259 -19.133 1.00 75.69 281 GLY A O 1
ATOM 2431 N N . GLY A 1 282 ? 19.675 13.187 -17.542 1.00 83.12 282 GLY A N 1
ATOM 2432 C CA . GLY A 1 282 ? 18.545 12.342 -17.162 1.00 83.12 282 GLY A CA 1
ATOM 2433 C C . GLY A 1 282 ? 18.899 11.154 -16.276 1.00 83.12 282 GLY A C 1
ATOM 2434 O O . GLY A 1 282 ? 20.014 11.031 -15.763 1.00 83.12 282 GLY A O 1
ATOM 2435 N N . ARG A 1 283 ? 17.917 10.274 -16.092 1.00 86.88 283 ARG A N 1
ATOM 2436 C CA . ARG A 1 283 ? 18.038 9.026 -15.347 1.00 86.88 283 ARG A CA 1
ATOM 2437 C C . ARG A 1 283 ? 17.377 7.930 -16.169 1.00 86.88 283 ARG A C 1
ATOM 2439 O O . ARG A 1 283 ? 16.172 7.979 -16.356 1.00 86.88 283 ARG A O 1
ATOM 2446 N N . ILE A 1 284 ? 18.185 7.000 -16.659 1.00 88.38 284 ILE A N 1
ATOM 2447 C CA . ILE A 1 284 ? 17.734 5.876 -17.476 1.00 88.38 284 ILE A CA 1
ATOM 2448 C C . ILE A 1 284 ? 17.048 4.857 -16.563 1.00 88.38 284 ILE A C 1
ATOM 2450 O O . ILE A 1 284 ? 17.628 4.485 -15.538 1.00 88.38 284 ILE A O 1
ATOM 2454 N N . ASP A 1 285 ? 15.861 4.380 -16.934 1.00 88.06 285 ASP A N 1
ATOM 2455 C CA . ASP A 1 285 ? 15.125 3.388 -16.140 1.00 88.06 285 ASP A CA 1
ATOM 2456 C C . ASP A 1 285 ? 15.921 2.090 -15.960 1.00 88.06 285 ASP A C 1
ATOM 2458 O O . ASP A 1 285 ? 16.185 1.674 -14.826 1.00 88.06 285 ASP A O 1
ATOM 2462 N N . ILE A 1 286 ? 16.361 1.481 -17.066 1.00 92.81 286 ILE A N 1
ATOM 2463 C CA . ILE A 1 286 ? 17.248 0.313 -17.063 1.00 92.81 286 ILE A CA 1
ATOM 2464 C C . ILE A 1 286 ? 18.380 0.538 -18.066 1.00 92.81 286 ILE A C 1
ATOM 2466 O O . ILE A 1 286 ? 18.155 0.799 -19.247 1.00 92.81 286 ILE A O 1
ATOM 2470 N N . TYR A 1 287 ? 19.614 0.419 -17.586 1.00 93.81 287 TYR A N 1
ATOM 2471 C CA . TYR A 1 287 ? 20.822 0.506 -18.397 1.00 93.81 287 TYR A CA 1
ATOM 2472 C C . TYR A 1 287 ? 21.621 -0.788 -18.284 1.00 93.81 287 TYR A C 1
ATOM 2474 O O . TYR A 1 287 ? 21.862 -1.267 -17.177 1.00 93.81 287 TYR A O 1
ATOM 2482 N N . ALA A 1 288 ? 22.073 -1.331 -19.408 1.00 93.31 288 ALA A N 1
ATOM 2483 C CA . ALA A 1 288 ? 22.996 -2.453 -19.435 1.00 93.31 288 ALA A CA 1
ATOM 2484 C C . ALA A 1 288 ? 24.212 -2.112 -20.288 1.00 93.31 288 ALA A C 1
ATOM 2486 O O . ALA A 1 288 ? 24.078 -1.609 -21.399 1.00 93.31 288 ALA A O 1
ATOM 2487 N N . SER A 1 289 ? 25.408 -2.403 -19.788 1.00 91.44 289 SER A N 1
ATOM 2488 C CA . SER A 1 289 ? 26.641 -2.145 -20.534 1.00 91.44 289 SER A CA 1
ATOM 2489 C C . SER A 1 289 ? 27.556 -3.349 -20.559 1.00 91.44 289 SER A C 1
ATOM 2491 O O . SER A 1 289 ? 27.740 -4.009 -19.536 1.00 91.44 289 SER A O 1
ATOM 2493 N N . ASN A 1 290 ? 28.185 -3.581 -21.706 1.00 87.50 290 ASN A N 1
ATOM 2494 C CA . ASN A 1 290 ? 29.280 -4.528 -21.848 1.00 87.50 290 ASN A CA 1
ATOM 2495 C C . ASN A 1 290 ? 30.593 -3.769 -22.073 1.00 87.50 290 ASN A C 1
ATOM 2497 O O . ASN A 1 290 ? 30.745 -3.072 -23.077 1.00 87.50 290 ASN A O 1
ATOM 2501 N N . ASN A 1 291 ? 31.550 -3.944 -21.160 1.00 71.25 291 ASN A N 1
ATOM 2502 C CA . ASN A 1 291 ? 32.838 -3.247 -21.213 1.00 71.25 291 ASN A CA 1
ATOM 2503 C C . ASN A 1 291 ? 33.737 -3.713 -22.374 1.00 71.25 291 ASN A C 1
ATOM 2505 O O . ASN A 1 291 ? 34.562 -2.935 -22.844 1.00 71.25 291 ASN A O 1
ATOM 2509 N N . ASN A 1 292 ? 33.571 -4.947 -22.861 1.00 72.00 292 ASN A N 1
ATOM 2510 C CA . ASN A 1 292 ? 34.435 -5.547 -23.882 1.00 72.00 292 ASN A CA 1
ATOM 2511 C C . ASN A 1 292 ? 34.045 -5.099 -25.296 1.00 72.00 292 ASN A C 1
ATOM 2513 O O . ASN A 1 292 ? 34.884 -4.611 -26.046 1.00 72.00 292 ASN A O 1
ATOM 2517 N N . LYS A 1 293 ? 32.764 -5.233 -25.661 1.00 67.12 293 LYS A N 1
ATOM 2518 C CA . LYS A 1 293 ? 32.251 -4.832 -26.984 1.00 67.12 293 LYS A CA 1
ATOM 2519 C C . LYS A 1 293 ? 31.752 -3.386 -27.036 1.00 67.12 293 LYS A C 1
ATOM 2521 O O . LYS A 1 293 ? 31.270 -2.959 -28.080 1.00 67.12 293 LYS A O 1
ATOM 2526 N N . LYS A 1 294 ? 31.856 -2.647 -25.923 1.00 82.56 294 LYS A N 1
ATOM 2527 C CA . LYS A 1 294 ? 31.320 -1.288 -25.753 1.00 82.56 294 LYS A CA 1
ATOM 2528 C C . LYS A 1 294 ? 29.881 -1.205 -26.260 1.00 82.56 294 LYS A C 1
ATOM 2530 O O . LYS A 1 294 ? 29.566 -0.399 -27.119 1.00 82.56 294 LYS A O 1
ATOM 2535 N N . ILE A 1 295 ? 29.008 -2.086 -25.788 1.00 88.50 295 ILE A N 1
ATOM 2536 C CA . ILE A 1 295 ? 27.580 -2.027 -26.127 1.00 88.50 295 ILE A CA 1
ATOM 2537 C C . ILE A 1 295 ? 26.871 -1.384 -24.944 1.00 88.50 295 ILE A C 1
ATOM 2539 O O . ILE A 1 295 ? 27.041 -1.847 -23.814 1.00 88.50 295 ILE A O 1
ATOM 2543 N N . GLY A 1 296 ? 26.109 -0.324 -25.207 1.00 90.56 296 GLY A N 1
ATOM 2544 C CA . GLY A 1 296 ? 25.298 0.379 -24.220 1.00 90.56 296 GLY A CA 1
ATOM 2545 C C . GLY A 1 296 ? 23.827 0.216 -24.568 1.00 90.56 296 GLY A C 1
ATOM 2546 O O . GLY A 1 296 ? 23.374 0.714 -25.596 1.00 90.56 296 GLY A O 1
ATOM 2547 N N . ILE A 1 297 ? 23.087 -0.482 -23.717 1.00 92.69 297 ILE A N 1
ATOM 2548 C CA . ILE A 1 297 ? 21.664 -0.767 -23.876 1.00 92.69 297 ILE A CA 1
ATOM 2549 C C . ILE A 1 297 ? 20.882 0.094 -22.899 1.00 92.69 297 ILE A C 1
ATOM 2551 O O . ILE A 1 297 ? 21.146 0.099 -21.700 1.00 92.69 297 ILE A O 1
ATOM 2555 N N . VAL A 1 298 ? 19.900 0.802 -23.427 1.00 91.81 298 VAL A N 1
ATOM 2556 C CA . VAL A 1 298 ? 18.969 1.653 -22.694 1.00 91.81 298 VAL A CA 1
ATOM 2557 C C . VAL A 1 298 ? 17.582 1.068 -22.888 1.00 91.81 298 VAL A C 1
ATOM 2559 O O . VAL A 1 298 ? 17.186 0.830 -24.025 1.00 91.81 298 VAL A O 1
ATOM 2562 N N . ILE A 1 299 ? 16.846 0.851 -21.804 1.00 90.44 299 ILE A N 1
ATOM 2563 C CA . ILE A 1 299 ? 15.429 0.489 -21.845 1.00 90.44 299 ILE A CA 1
ATOM 2564 C C . ILE A 1 299 ? 14.683 1.544 -21.036 1.00 90.44 299 ILE A C 1
ATOM 2566 O O . ILE A 1 299 ? 14.960 1.724 -19.849 1.00 90.44 299 ILE A O 1
ATOM 2570 N N . GLU A 1 300 ? 13.775 2.248 -21.701 1.00 86.12 300 GLU A N 1
ATOM 2571 C CA . GLU A 1 300 ? 12.923 3.276 -21.105 1.00 86.12 300 GLU A CA 1
ATOM 2572 C C . GLU A 1 300 ? 11.485 2.762 -21.021 1.00 86.12 300 GLU A C 1
ATOM 2574 O O . GLU A 1 300 ? 10.946 2.265 -22.014 1.00 86.12 300 GLU A O 1
ATOM 2579 N N . ASN A 1 301 ? 10.850 2.907 -19.858 1.00 80.19 301 ASN A N 1
ATOM 2580 C CA . ASN A 1 301 ? 9.472 2.479 -19.652 1.00 80.19 301 ASN A CA 1
ATOM 2581 C C . ASN A 1 301 ? 8.508 3.651 -19.834 1.00 80.19 301 ASN A C 1
ATOM 2583 O O . ASN A 1 301 ? 8.710 4.737 -19.285 1.00 80.19 301 ASN A O 1
ATOM 2587 N N . LYS A 1 302 ? 7.426 3.426 -20.586 1.00 78.44 302 LYS A N 1
ATOM 2588 C CA . LYS A 1 302 ? 6.314 4.377 -20.727 1.00 78.44 302 LYS A CA 1
ATOM 2589 C C . LYS A 1 302 ? 4.990 3.644 -20.557 1.00 78.44 302 LYS A C 1
ATOM 2591 O O . LYS A 1 302 ? 4.634 2.796 -21.366 1.00 78.44 302 LYS A O 1
ATOM 2596 N N . ILE A 1 303 ? 4.302 3.939 -19.454 1.00 66.62 303 ILE A N 1
ATOM 2597 C CA . ILE A 1 303 ? 3.095 3.224 -19.011 1.00 66.62 303 ILE A CA 1
ATOM 2598 C C . ILE A 1 303 ? 1.841 4.059 -19.325 1.00 66.62 303 ILE A C 1
ATOM 2600 O O . ILE A 1 303 ? 0.997 3.625 -20.093 1.00 66.62 303 ILE A O 1
ATOM 2604 N N . ILE A 1 304 ? 1.724 5.284 -18.797 1.00 57.34 304 ILE A N 1
ATOM 2605 C CA . ILE A 1 304 ? 0.568 6.178 -19.059 1.00 57.34 304 ILE A CA 1
ATOM 2606 C C . ILE A 1 304 ? 0.974 7.498 -19.691 1.00 57.34 304 ILE A C 1
ATOM 2608 O O . ILE A 1 304 ? 0.223 8.069 -20.486 1.00 57.34 304 ILE A O 1
ATOM 2612 N N . SER A 1 305 ? 2.166 7.994 -19.361 1.00 49.41 305 SER A N 1
ATOM 2613 C CA . SER A 1 305 ? 2.751 9.045 -20.168 1.00 49.41 305 SER A CA 1
ATOM 2614 C C . SER A 1 305 ? 2.913 8.448 -21.567 1.00 49.41 305 SER A C 1
ATOM 2616 O O . SER A 1 305 ? 3.602 7.445 -21.744 1.00 49.41 305 SER A O 1
ATOM 2618 N N . GLY A 1 306 ? 2.193 8.970 -22.564 1.00 50.25 306 GLY A N 1
ATOM 2619 C CA . GLY A 1 306 ? 2.440 8.577 -23.950 1.00 50.25 306 GLY A CA 1
ATOM 2620 C C . GLY A 1 306 ? 3.902 8.860 -24.322 1.00 50.25 306 GLY A C 1
ATOM 2621 O O . GLY A 1 306 ? 4.729 9.228 -23.488 1.00 50.25 306 GLY A O 1
ATOM 2622 N N . LEU A 1 307 ? 4.232 8.847 -25.609 1.00 49.94 307 LEU A N 1
ATOM 2623 C CA . LEU A 1 307 ? 5.498 9.408 -26.112 1.00 49.94 307 LEU A CA 1
ATOM 2624 C C . LEU A 1 307 ? 5.645 10.938 -25.860 1.00 49.94 307 LEU A C 1
ATOM 2626 O O . LEU A 1 307 ? 6.353 11.630 -26.588 1.00 49.94 307 LEU A O 1
ATOM 2630 N N . ASN A 1 308 ? 5.002 11.490 -24.827 1.00 47.47 308 ASN A N 1
ATOM 2631 C CA . ASN A 1 308 ? 5.189 12.822 -24.269 1.00 47.47 308 ASN A CA 1
ATOM 2632 C C . ASN A 1 308 ? 6.542 12.898 -23.551 1.00 47.47 308 ASN A C 1
ATOM 2634 O O . ASN A 1 308 ? 6.641 13.010 -22.334 1.00 47.47 308 ASN A O 1
ATOM 2638 N N . GLY A 1 309 ? 7.600 12.819 -24.347 1.00 49.81 309 GLY A N 1
ATOM 2639 C CA . GLY A 1 309 ? 8.966 13.155 -23.966 1.00 49.81 309 GLY A CA 1
ATOM 2640 C C . GLY A 1 309 ? 9.663 13.993 -25.032 1.00 49.81 309 GLY A C 1
ATOM 2641 O O . GLY A 1 309 ? 10.862 14.219 -24.919 1.00 49.81 309 GLY A O 1
ATOM 2642 N N . ILE A 1 310 ? 8.936 14.413 -26.074 1.00 54.19 310 ILE A N 1
ATOM 2643 C CA . ILE A 1 310 ? 9.454 15.238 -27.159 1.00 54.19 310 ILE A CA 1
ATOM 2644 C C . ILE A 1 310 ? 9.455 16.693 -26.684 1.00 54.19 310 ILE A C 1
ATOM 2646 O O . ILE A 1 310 ? 8.400 17.277 -26.457 1.00 54.19 310 ILE A O 1
ATOM 2650 N N . ASN A 1 311 ? 10.642 17.261 -26.488 1.00 56.16 311 ASN A N 1
ATOM 2651 C CA . ASN A 1 311 ? 10.795 18.672 -26.139 1.00 56.16 311 ASN A CA 1
ATOM 2652 C C . ASN A 1 311 ? 10.478 19.595 -27.332 1.00 56.16 311 ASN A C 1
ATOM 2654 O O . ASN A 1 311 ? 10.373 19.136 -28.467 1.00 56.16 311 ASN A O 1
ATOM 2658 N N . ASP A 1 312 ? 10.430 20.911 -27.099 1.00 53.28 312 ASP A N 1
ATOM 2659 C CA . ASP A 1 312 ? 10.153 21.945 -28.120 1.00 53.28 312 ASP A CA 1
ATOM 2660 C C . ASP A 1 312 ? 11.111 21.918 -29.332 1.00 53.28 312 ASP A C 1
ATOM 2662 O O . ASP A 1 312 ? 10.882 22.574 -30.345 1.00 53.28 312 ASP A O 1
ATOM 2666 N N . LYS A 1 313 ? 12.210 21.158 -29.236 1.00 58.59 313 LYS A N 1
ATOM 2667 C CA . LYS A 1 313 ? 13.207 20.940 -30.293 1.00 58.59 313 LYS A CA 1
ATOM 2668 C C . LYS A 1 313 ? 13.062 19.577 -30.982 1.00 58.59 313 LYS A C 1
ATOM 2670 O O . LYS A 1 313 ? 13.985 19.151 -31.672 1.00 58.59 313 LYS A O 1
ATOM 2675 N N . ASN A 1 314 ? 11.934 18.893 -30.800 1.00 60.09 314 ASN A N 1
ATOM 2676 C CA . ASN A 1 314 ? 11.622 17.571 -31.340 1.00 60.09 314 ASN A CA 1
ATOM 2677 C C . ASN A 1 314 ? 12.523 16.409 -30.865 1.00 60.09 314 ASN A C 1
ATOM 2679 O O . ASN A 1 314 ? 12.554 15.361 -31.516 1.00 60.09 314 ASN A O 1
ATOM 2683 N N . TYR A 1 315 ? 13.218 16.549 -29.730 1.00 65.50 315 TYR A N 1
ATOM 2684 C CA . TYR A 1 315 ? 14.030 15.475 -29.141 1.00 65.50 315 TYR A CA 1
ATOM 2685 C C . TYR A 1 315 ? 13.313 14.781 -27.989 1.00 65.50 315 TYR A C 1
ATOM 2687 O O . TYR A 1 315 ? 12.819 15.438 -27.075 1.00 65.50 315 TYR A O 1
ATOM 2695 N N . SER A 1 316 ? 13.335 13.453 -28.011 1.00 73.19 316 SER A N 1
ATOM 2696 C CA . SER A 1 316 ? 12.884 12.581 -26.935 1.00 73.19 316 SER A CA 1
ATOM 2697 C C . SER A 1 316 ? 13.945 12.386 -25.843 1.00 73.19 316 SER A C 1
ATOM 2699 O O . SER A 1 316 ? 15.145 12.610 -26.032 1.00 73.19 316 SER A O 1
ATOM 2701 N N . GLN A 1 317 ? 13.512 11.891 -24.685 1.00 74.69 317 GLN A N 1
ATOM 2702 C CA . GLN A 1 317 ? 14.401 11.421 -23.620 1.00 74.69 317 GLN A CA 1
ATOM 2703 C C . GLN A 1 317 ? 15.340 10.294 -24.109 1.00 74.69 317 GLN A C 1
ATOM 2705 O O . GLN A 1 317 ? 16.532 10.310 -23.801 1.00 74.69 317 GLN A O 1
ATOM 2710 N N . LEU A 1 318 ? 14.850 9.390 -24.969 1.00 82.75 318 LEU A N 1
ATOM 2711 C CA . LEU A 1 318 ? 15.659 8.346 -25.613 1.00 82.75 318 LEU A CA 1
ATOM 2712 C C . LEU A 1 318 ? 16.765 8.923 -26.509 1.00 82.75 318 LEU A C 1
ATOM 2714 O O . LEU A 1 318 ? 17.876 8.400 -26.497 1.00 82.75 318 LEU A O 1
ATOM 2718 N N . ASP A 1 319 ? 16.523 10.038 -27.212 1.00 82.75 319 ASP A N 1
ATOM 2719 C CA . ASP A 1 319 ? 17.563 10.704 -28.016 1.00 82.75 319 ASP A CA 1
ATOM 2720 C C . ASP A 1 319 ? 18.733 11.187 -27.152 1.00 82.75 319 ASP A C 1
ATOM 2722 O O . ASP A 1 319 ? 19.890 11.156 -27.577 1.00 82.75 319 ASP A O 1
ATOM 2726 N N . THR A 1 320 ? 18.442 11.618 -25.922 1.00 85.00 320 THR A N 1
ATOM 2727 C CA . THR A 1 320 ? 19.472 12.031 -24.959 1.00 85.00 320 THR A CA 1
ATOM 2728 C C . THR A 1 320 ? 20.336 10.834 -24.565 1.00 85.00 320 THR A C 1
ATOM 2730 O O . THR A 1 320 ? 21.560 10.940 -24.512 1.00 85.00 320 THR A O 1
ATOM 2733 N N . TYR A 1 321 ? 19.717 9.674 -24.351 1.00 88.81 321 TYR A N 1
ATOM 2734 C CA . TYR A 1 321 ? 20.398 8.457 -23.897 1.00 88.81 321 TYR A CA 1
ATOM 2735 C C . TYR A 1 321 ? 21.197 7.794 -25.011 1.00 88.81 321 TYR A C 1
ATOM 2737 O O . TYR A 1 321 ? 22.333 7.369 -24.803 1.00 88.81 321 TYR A O 1
ATOM 2745 N N . TYR A 1 322 ? 20.646 7.804 -26.219 1.00 88.44 322 TYR A N 1
ATOM 2746 C CA . TYR A 1 322 ? 21.331 7.372 -27.423 1.00 88.44 322 TYR A CA 1
ATOM 2747 C C . TYR A 1 322 ? 22.603 8.198 -27.677 1.00 88.44 322 TYR A C 1
ATOM 2749 O O . TYR A 1 322 ? 23.677 7.635 -27.903 1.00 88.44 322 TYR A O 1
ATOM 2757 N N . LYS A 1 323 ? 22.510 9.536 -27.592 1.00 88.25 323 LYS A N 1
ATOM 2758 C CA . LYS A 1 323 ? 23.673 10.434 -27.728 1.00 88.25 323 LYS A CA 1
ATOM 2759 C C . LYS A 1 323 ? 24.700 10.195 -26.628 1.00 88.25 323 LYS A C 1
ATOM 2761 O O . LYS A 1 323 ? 25.878 10.049 -26.935 1.00 88.25 323 LYS A O 1
ATOM 2766 N N . TRP A 1 324 ? 24.251 10.071 -25.380 1.00 90.50 324 TRP A N 1
ATOM 2767 C CA . TRP A 1 324 ? 25.133 9.785 -24.253 1.00 90.50 324 TRP A CA 1
ATOM 2768 C C . TRP A 1 324 ? 25.917 8.477 -24.449 1.00 90.50 324 TRP A C 1
ATOM 2770 O O . TRP A 1 324 ? 27.129 8.460 -24.247 1.00 90.50 324 TRP A O 1
ATOM 2780 N N . ASN A 1 325 ? 25.283 7.401 -24.928 1.00 89.44 325 ASN A N 1
ATOM 2781 C CA . ASN A 1 325 ? 25.993 6.158 -25.252 1.00 89.44 325 ASN A CA 1
ATOM 2782 C C . ASN A 1 325 ? 27.064 6.360 -26.339 1.00 89.44 325 ASN A C 1
ATOM 2784 O O . ASN A 1 325 ? 28.182 5.865 -26.187 1.00 89.44 325 ASN A O 1
ATOM 2788 N N . LYS A 1 326 ? 26.763 7.122 -27.403 1.00 88.62 326 LYS A N 1
ATOM 2789 C CA . LYS A 1 326 ? 27.750 7.440 -28.455 1.00 88.62 326 LYS A CA 1
ATOM 2790 C C . LYS A 1 326 ? 28.936 8.240 -27.926 1.00 88.62 326 LYS A C 1
ATOM 2792 O O . LYS A 1 326 ? 30.074 7.934 -28.273 1.00 88.62 326 LYS A O 1
ATOM 2797 N N . GLU A 1 327 ? 28.677 9.239 -27.085 1.00 89.19 327 GLU A N 1
ATOM 2798 C CA . GLU A 1 327 ? 29.715 10.055 -26.440 1.00 89.19 327 GLU A CA 1
ATOM 2799 C C . GLU A 1 327 ? 30.626 9.210 -25.537 1.00 89.19 327 GLU A C 1
ATOM 2801 O O . GLU A 1 327 ? 31.815 9.488 -25.429 1.00 89.19 327 GLU A O 1
ATOM 2806 N N . ASN A 1 328 ? 30.100 8.126 -24.958 1.00 85.75 328 ASN A N 1
ATOM 2807 C CA . ASN A 1 328 ? 30.868 7.146 -24.184 1.00 85.75 328 ASN A CA 1
ATOM 2808 C C . ASN A 1 328 ? 31.446 6.009 -25.049 1.00 85.75 328 ASN A C 1
ATOM 2810 O O . ASN A 1 328 ? 31.799 4.946 -24.535 1.00 85.75 328 ASN A O 1
ATOM 2814 N N . HIS A 1 329 ? 31.551 6.218 -26.366 1.00 84.31 329 HIS A N 1
ATOM 2815 C CA . HIS A 1 329 ? 32.099 5.270 -27.340 1.00 84.31 329 HIS A CA 1
ATOM 2816 C C . HIS A 1 329 ? 31.427 3.892 -27.333 1.00 84.31 329 HIS A C 1
ATOM 2818 O O . HIS A 1 329 ? 32.070 2.895 -27.667 1.00 84.31 329 HIS A O 1
ATOM 2824 N N . CYS A 1 330 ? 30.150 3.836 -26.953 1.00 87.00 330 CYS A N 1
ATOM 2825 C CA . CYS A 1 330 ? 29.360 2.619 -26.995 1.00 87.00 330 CYS A CA 1
ATOM 2826 C C . CYS A 1 330 ? 28.509 2.546 -28.268 1.00 87.00 330 CYS A C 1
ATOM 2828 O O . CYS A 1 330 ? 28.027 3.568 -28.755 1.00 87.00 330 CYS A O 1
ATOM 2830 N N . ILE A 1 331 ? 28.277 1.332 -28.775 1.00 87.88 331 ILE A N 1
ATOM 2831 C CA . ILE A 1 331 ? 27.207 1.015 -29.722 1.00 87.88 331 ILE A CA 1
ATOM 2832 C C . ILE A 1 331 ? 25.882 1.202 -28.967 1.00 87.88 331 ILE A C 1
ATOM 2834 O O . ILE A 1 331 ? 25.628 0.463 -28.010 1.00 87.88 331 ILE A O 1
ATOM 2838 N N . PRO A 1 332 ? 25.065 2.203 -29.336 1.00 89.25 332 PRO A N 1
ATOM 2839 C CA . PRO A 1 332 ? 23.853 2.537 -28.605 1.00 89.25 332 PRO A CA 1
ATOM 2840 C C . PRO A 1 332 ? 22.682 1.661 -29.065 1.00 89.25 332 PRO A C 1
ATOM 2842 O O . PRO A 1 332 ? 22.227 1.768 -30.203 1.00 89.25 332 PRO A O 1
ATOM 2845 N N . LEU A 1 333 ? 22.152 0.846 -28.159 1.00 89.50 333 LEU A N 1
ATOM 2846 C CA . LEU A 1 333 ? 20.884 0.141 -28.333 1.00 89.50 333 LEU A CA 1
ATOM 2847 C C . LEU A 1 333 ? 19.854 0.786 -27.411 1.00 89.50 333 LEU A C 1
ATOM 2849 O O . LEU A 1 333 ? 20.122 1.019 -26.233 1.00 89.50 333 LEU A O 1
ATOM 2853 N N . SER A 1 334 ? 18.702 1.165 -27.948 1.00 87.81 334 SER A N 1
ATOM 2854 C CA . SER A 1 334 ? 17.697 1.928 -27.208 1.00 87.81 334 SER A CA 1
ATOM 2855 C C . SER A 1 334 ? 16.325 1.332 -27.458 1.00 87.81 334 SER A C 1
ATOM 2857 O O . SER A 1 334 ? 15.838 1.335 -28.585 1.00 87.81 334 SER A O 1
ATOM 2859 N N . PHE A 1 335 ? 15.726 0.815 -26.395 1.00 87.31 335 PHE A N 1
ATOM 2860 C CA . PHE A 1 335 ? 14.437 0.152 -26.399 1.00 87.31 335 PHE A CA 1
ATOM 2861 C C . PHE A 1 335 ? 13.431 0.985 -25.624 1.00 87.31 335 PHE A C 1
ATOM 2863 O O . PHE A 1 335 ? 13.745 1.601 -24.603 1.00 87.31 335 PHE A O 1
ATOM 2870 N N . LEU A 1 336 ? 12.202 0.966 -26.118 1.00 81.81 336 LEU A N 1
ATOM 2871 C CA . LEU A 1 336 ? 11.057 1.523 -25.433 1.00 81.81 336 LEU A CA 1
ATOM 2872 C C . LEU A 1 336 ? 10.148 0.367 -25.036 1.00 81.81 336 LEU A C 1
ATOM 2874 O O . LEU A 1 336 ? 9.695 -0.385 -25.897 1.00 81.81 336 LEU A O 1
ATOM 2878 N N . PHE A 1 337 ? 9.871 0.243 -23.746 1.00 78.56 337 PHE A N 1
ATOM 2879 C CA . PHE A 1 337 ? 8.873 -0.689 -23.257 1.00 78.56 337 PHE A CA 1
ATOM 2880 C C . PHE A 1 337 ? 7.567 0.058 -23.004 1.00 78.56 337 PHE A C 1
ATOM 2882 O O . PHE A 1 337 ? 7.493 0.963 -22.168 1.00 78.56 337 PHE A O 1
ATOM 2889 N N . VAL A 1 338 ? 6.533 -0.349 -23.734 1.00 71.31 338 VAL A N 1
ATOM 2890 C CA . VAL A 1 338 ? 5.171 0.163 -23.596 1.00 71.31 338 VAL A CA 1
ATOM 2891 C C . VAL A 1 338 ? 4.257 -1.039 -23.379 1.00 71.31 338 VAL A C 1
ATOM 2893 O O . VAL A 1 338 ? 4.261 -1.952 -24.209 1.00 71.31 338 VAL A O 1
ATOM 2896 N N . PRO A 1 339 ? 3.479 -1.091 -22.287 1.00 61.19 339 PRO A N 1
ATOM 2897 C CA . PRO A 1 339 ? 2.471 -2.120 -22.119 1.00 61.19 339 PRO A CA 1
ATOM 2898 C C . PRO A 1 339 ? 1.465 -2.035 -23.265 1.00 61.19 339 PRO A C 1
ATOM 2900 O O . PRO A 1 339 ? 1.110 -0.953 -23.731 1.00 61.19 339 PRO A O 1
ATOM 2903 N N . ASN A 1 340 ? 0.994 -3.188 -23.732 1.00 56.59 340 ASN A N 1
ATOM 2904 C CA . ASN A 1 340 ? 0.012 -3.252 -24.807 1.00 56.59 340 ASN A CA 1
ATOM 2905 C C . ASN A 1 340 ? -1.376 -2.831 -24.289 1.00 56.59 340 ASN A C 1
ATOM 2907 O O . ASN A 1 340 ? -2.234 -3.667 -24.001 1.00 56.59 340 ASN A O 1
ATOM 2911 N N . TYR A 1 341 ? -1.601 -1.524 -24.158 1.00 51.91 341 TYR A N 1
ATOM 2912 C CA . TYR A 1 341 ? -2.932 -0.955 -23.982 1.00 51.91 341 TYR A CA 1
ATOM 2913 C C . TYR A 1 341 ? -3.617 -0.954 -25.346 1.00 51.91 341 TYR A C 1
ATOM 2915 O O . TYR A 1 341 ? -3.488 -0.001 -26.101 1.00 51.91 341 TYR A O 1
ATOM 2923 N N . LYS A 1 342 ? -4.289 -2.060 -25.688 1.00 43.69 342 LYS A N 1
ATOM 2924 C CA . LYS A 1 342 ? -5.073 -2.226 -26.925 1.00 43.69 342 LYS A CA 1
ATOM 2925 C C . LYS A 1 342 ? -4.315 -1.795 -28.194 1.00 43.69 342 LYS A C 1
ATOM 2927 O O . LYS A 1 342 ? -4.414 -0.662 -28.654 1.00 43.69 342 LYS A O 1
ATOM 2932 N N . GLU A 1 343 ? -3.667 -2.763 -28.832 1.00 43.00 343 GLU A N 1
ATOM 2933 C CA . GLU A 1 343 ? -2.963 -2.700 -30.126 1.00 43.00 343 GLU A CA 1
ATOM 2934 C C . GLU A 1 343 ? -3.539 -1.719 -31.183 1.00 43.00 343 GLU A C 1
ATOM 2936 O O . GLU A 1 343 ? -2.784 -1.082 -31.920 1.00 43.00 343 GLU A O 1
ATOM 2941 N N . ASN A 1 344 ? -4.865 -1.541 -31.241 1.00 46.41 344 ASN A N 1
ATOM 2942 C CA . ASN A 1 344 ? -5.552 -0.638 -32.173 1.00 46.41 344 ASN A CA 1
ATOM 2943 C C . ASN A 1 344 ? -5.378 0.864 -31.865 1.00 46.41 344 ASN A C 1
ATOM 2945 O O . ASN A 1 344 ? -5.298 1.669 -32.796 1.00 46.41 344 ASN A O 1
ATOM 2949 N N . GLU A 1 345 ? -5.293 1.266 -30.595 1.00 47.97 345 GLU A N 1
ATOM 2950 C CA . GLU A 1 345 ? -5.081 2.672 -30.213 1.00 47.97 345 GLU A CA 1
ATOM 2951 C C . GLU A 1 345 ? -3.626 3.091 -30.442 1.00 47.97 345 GLU A C 1
ATOM 2953 O O . GLU A 1 345 ? -3.373 4.170 -30.983 1.00 47.97 345 GLU A O 1
ATOM 2958 N N . ILE A 1 346 ? -2.677 2.196 -30.152 1.00 44.72 346 ILE A N 1
ATOM 2959 C CA . ILE A 1 346 ? -1.251 2.407 -30.428 1.00 44.72 346 ILE A CA 1
ATOM 2960 C C . ILE A 1 346 ? -0.996 2.453 -31.942 1.00 44.72 346 ILE A C 1
ATOM 2962 O O . ILE A 1 346 ? -0.334 3.377 -32.406 1.00 44.72 346 ILE A O 1
ATOM 2966 N N . LYS A 1 347 ? -1.583 1.553 -32.750 1.00 48.28 347 LYS A N 1
ATOM 2967 C CA . LYS A 1 347 ? -1.503 1.628 -34.226 1.00 48.28 347 LYS A CA 1
ATOM 2968 C C . LYS A 1 347 ? -2.078 2.936 -34.774 1.00 48.28 347 LYS A C 1
ATOM 2970 O O . LYS A 1 347 ? -1.501 3.513 -35.692 1.00 48.28 347 LYS A O 1
ATOM 2975 N N . SER A 1 348 ? -3.181 3.430 -34.211 1.00 50.81 348 SER A N 1
ATOM 2976 C CA . SER A 1 348 ? -3.782 4.716 -34.593 1.00 50.81 348 SER A CA 1
ATOM 2977 C C . SER A 1 348 ? -2.862 5.902 -34.271 1.00 50.81 348 SER A C 1
ATOM 2979 O O . SER A 1 348 ? -2.615 6.745 -35.136 1.00 50.81 348 SER A O 1
ATOM 2981 N N . GLN A 1 349 ? -2.279 5.938 -33.068 1.00 48.66 349 GLN A N 1
ATOM 2982 C CA . GLN A 1 349 ? -1.361 7.004 -32.652 1.00 48.66 349 GLN A CA 1
ATOM 2983 C C . GLN A 1 349 ? -0.010 6.942 -33.381 1.00 48.66 349 GLN A C 1
ATOM 2985 O O . GLN A 1 349 ? 0.478 7.977 -33.834 1.00 48.66 349 GLN A O 1
ATOM 2990 N N . MET A 1 350 ? 0.553 5.745 -33.580 1.00 47.47 350 MET A N 1
ATOM 2991 C CA . MET A 1 350 ? 1.770 5.538 -34.371 1.00 47.47 350 MET A CA 1
ATOM 2992 C C . MET A 1 350 ? 1.555 5.928 -35.834 1.00 47.47 350 MET A C 1
ATOM 2994 O O . MET A 1 350 ? 2.387 6.636 -36.388 1.00 47.47 350 MET A O 1
ATOM 2998 N N . ASN A 1 351 ? 0.431 5.553 -36.457 1.00 50.47 351 ASN A N 1
ATOM 2999 C CA . ASN A 1 351 ? 0.118 5.967 -37.829 1.00 50.47 351 ASN A CA 1
ATOM 3000 C C . ASN A 1 351 ? -0.031 7.486 -37.959 1.00 50.47 351 ASN A C 1
ATOM 3002 O O . ASN A 1 351 ? 0.366 8.053 -38.976 1.00 50.47 351 ASN A O 1
ATOM 3006 N N . LYS A 1 352 ? -0.581 8.152 -36.938 1.00 47.28 352 LYS A N 1
ATOM 3007 C CA . LYS A 1 352 ? -0.728 9.610 -36.916 1.00 47.28 352 LYS A CA 1
ATOM 3008 C C . LYS A 1 352 ? 0.631 10.309 -36.784 1.00 47.28 352 LYS A C 1
ATOM 3010 O O . LYS A 1 352 ? 0.942 11.182 -37.585 1.00 47.28 352 LYS A O 1
ATOM 3015 N N . GLN A 1 353 ? 1.479 9.849 -35.862 1.00 45.00 353 GLN A N 1
ATOM 3016 C CA . GLN A 1 353 ? 2.825 10.399 -35.657 1.00 45.00 353 GLN A CA 1
ATOM 3017 C C . GLN A 1 353 ? 3.796 10.072 -36.805 1.00 45.00 353 GLN A C 1
ATOM 3019 O O . GLN A 1 353 ? 4.623 10.907 -37.166 1.00 45.00 353 GLN A O 1
ATOM 3024 N N . MET A 1 354 ? 3.692 8.888 -37.419 1.00 44.34 354 MET A N 1
ATOM 3025 C CA . MET A 1 354 ? 4.529 8.501 -38.560 1.00 44.34 354 MET A CA 1
ATOM 3026 C C . MET A 1 354 ? 4.151 9.269 -39.833 1.00 44.34 354 MET A C 1
ATOM 3028 O O . MET A 1 354 ? 5.056 9.713 -40.534 1.00 44.34 354 MET A O 1
ATOM 3032 N N . LYS A 1 355 ? 2.854 9.519 -40.091 1.00 44.28 355 LYS A N 1
ATOM 3033 C CA . LYS A 1 355 ? 2.395 10.353 -41.223 1.00 44.28 355 LYS A CA 1
ATOM 3034 C C . LYS A 1 355 ? 2.782 11.828 -41.097 1.00 44.28 355 LYS A C 1
ATOM 3036 O O . LYS A 1 355 ? 3.007 12.481 -42.110 1.00 44.28 355 LYS A O 1
ATOM 3041 N N . GLU A 1 356 ? 2.854 12.361 -39.879 1.00 43.81 356 GLU A N 1
ATOM 3042 C CA . GLU A 1 356 ? 3.253 13.757 -39.651 1.00 43.81 356 GLU A CA 1
ATOM 3043 C C . GLU A 1 356 ? 4.776 13.961 -39.720 1.00 43.81 356 GLU A C 1
ATOM 3045 O O . GLU A 1 356 ? 5.229 15.033 -40.122 1.00 43.81 356 GLU A O 1
ATOM 3050 N N . LYS A 1 357 ? 5.580 12.945 -39.370 1.00 39.91 357 LYS A N 1
ATOM 3051 C CA . LYS A 1 357 ? 7.050 13.058 -39.302 1.00 39.91 357 LYS A CA 1
ATOM 3052 C C . LYS A 1 357 ? 7.776 12.560 -40.555 1.00 39.91 357 LYS A C 1
ATOM 3054 O O . LYS A 1 357 ? 8.851 13.064 -40.872 1.00 39.91 357 LYS A O 1
ATOM 3059 N N . TYR A 1 358 ? 7.187 11.620 -41.287 1.00 36.66 358 TYR A N 1
ATOM 3060 C CA . TYR A 1 358 ? 7.702 11.121 -42.556 1.00 36.66 358 TYR A CA 1
ATOM 3061 C C . TYR A 1 358 ? 6.587 11.253 -43.592 1.00 36.66 358 TYR A C 1
ATOM 3063 O O . TYR A 1 358 ? 5.645 10.465 -43.598 1.00 36.66 358 TYR A O 1
ATOM 3071 N N . LYS A 1 359 ? 6.668 12.274 -44.456 1.00 34.31 359 LYS A N 1
ATOM 3072 C CA . LYS A 1 359 ? 5.807 12.338 -45.643 1.00 34.31 359 LYS A CA 1
ATOM 3073 C C . LYS A 1 359 ? 6.054 11.075 -46.474 1.00 34.31 359 LYS A C 1
ATOM 3075 O O . LYS A 1 359 ? 7.134 10.942 -47.045 1.00 34.31 359 LYS A O 1
ATOM 3080 N N . ILE A 1 360 ? 5.068 10.183 -46.522 1.00 36.56 360 ILE A N 1
ATOM 3081 C CA . ILE A 1 360 ? 4.873 9.252 -47.638 1.00 36.56 360 ILE A CA 1
ATOM 3082 C C . ILE A 1 360 ? 3.790 9.858 -48.515 1.00 36.56 360 ILE A C 1
ATOM 3084 O O . ILE A 1 360 ? 2.729 10.212 -47.946 1.00 36.56 360 ILE A O 1
#

Radius of gyration: 24.36 Å; chains: 1; bounding box: 53×46×79 Å

InterPro domains:
  IPR011856 tRNA endonuclease-like domain superfamily [G3DSA:3.40.1350.10] (254-359)

pLDDT: mean 77.37, std 16.13, range [34.31, 97.31]